Protein AF-A0A0X3PU66-F1 (afdb_monomer_lite)

Radius of gyration: 45.27 Å; chains: 1; bounding box: 78×121×113 Å

pLDDT: mean 70.49, std 25.74, range [31.2, 98.75]

Sequence (220 aa):
MANRMLESEITTLRRRANELSADLEMMRKKSLEQQSNMQPYNE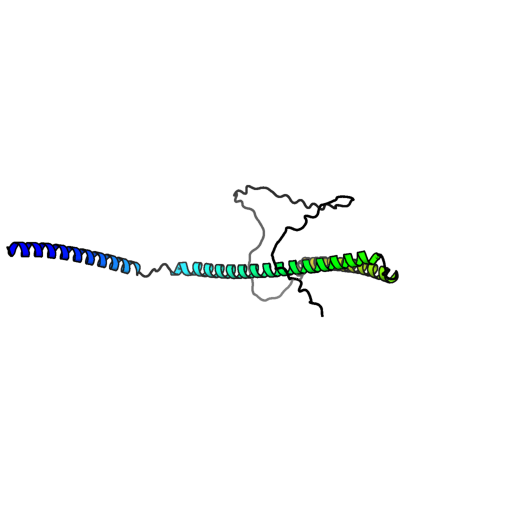LSVRSDGQHERELLISQLEEALLECSRMRKDLQLCQDEKADILCELQSYKDLLCSNKGEHNISPPEILKLIRDNESMALKISHLESENARLSELLTTNGVLGDSVNPSQENSSMHPPRSNGHSECADSNFDTDSTVAASTTSDVFHTCEEDGVLDCPTHRNSRETSPLRVPSSSPKK

Secondary structure (DSSP, 8-state):
-HHHHHHHHHHHHHHHHHHHHHHHHHHHHHHHHHHHTTS--TTGGGTHHHHHHHHHHHHHHHHHHHHHHHHHHHHHHHHHHHHHHHHHHHHHHHHHHHGGGSS----HHHHHHHHHHHHHHHHHHHHHHHHHHHHHHHHHHHTTTS---------------------------------------------------------------PPPPP-PPPP-

InterPro domains:
  IPR019179 Coiled-coil domain-containing protein 149 [PF09789] (2-94)

Organism: Schistocephalus solidus (NCBI:txid70667)

Foldseek 3Di:
DVVVVVVVVVVVVVVVVVVVVVVVVVVVVVVVVVVVVPDPPPPVVVVVPVVVVVVVVVVVVVVVVVVVVVVVVVVVVVVVVVVVVVVVVVVVVVVVVVCPPDDDPDPPVVVVVVVVVVVVVVVVVVVVVVVVVVVVVCVVCVVVVPDDDDDDDDDDDDDDDDDDDDDDDDDDDDDPDDDDDDDPDPDDDDDDDDDDDDDPDDDDDDDDDDDDDDDDDDDD

Structure (mmCIF, N/CA/C/O backbone):
data_AF-A0A0X3PU66-F1
#
_entry.id   AF-A0A0X3PU66-F1
#
loop_
_atom_site.group_PDB
_atom_site.id
_atom_site.type_symbol
_atom_site.label_atom_id
_atom_site.label_alt_id
_atom_site.label_comp_id
_atom_site.label_asym_id
_atom_site.label_entity_id
_atom_site.label_seq_id
_atom_site.pdbx_PDB_ins_code
_atom_site.Cartn_x
_atom_site.Cartn_y
_atom_site.Cartn_z
_atom_site.occupancy
_atom_site.B_iso_or_equiv
_atom_site.auth_seq_id
_atom_site.auth_comp_id
_atom_site.auth_asym_id
_atom_site.auth_atom_id
_atom_site.pdbx_PDB_model_num
ATOM 1 N N . MET A 1 1 ? -52.406 37.040 78.255 1.00 60.59 1 MET A N 1
ATOM 2 C CA . MET A 1 1 ? -51.624 37.083 76.996 1.00 60.59 1 MET A CA 1
ATOM 3 C C . MET A 1 1 ? -50.602 35.949 76.933 1.00 60.59 1 MET A C 1
ATOM 5 O O . MET A 1 1 ? -50.685 35.171 75.995 1.00 60.59 1 MET A O 1
ATOM 9 N N . ALA A 1 2 ? -49.738 35.788 77.949 1.00 72.44 2 ALA A N 1
ATOM 10 C CA . ALA A 1 2 ? -48.702 34.743 78.022 1.00 72.44 2 ALA A CA 1
ATOM 11 C C . ALA A 1 2 ? -49.146 33.322 77.605 1.00 72.44 2 ALA A C 1
ATOM 13 O O . ALA A 1 2 ? -48.508 32.744 76.733 1.00 72.44 2 ALA A O 1
ATOM 14 N N . ASN A 1 3 ? -50.266 32.794 78.123 1.00 78.06 3 ASN A N 1
ATOM 15 C CA . ASN A 1 3 ? -50.724 31.436 77.772 1.00 78.06 3 ASN A CA 1
ATOM 16 C C . ASN A 1 3 ? -50.924 31.218 76.262 1.00 78.06 3 ASN A C 1
ATOM 18 O O . ASN A 1 3 ? -50.509 30.185 75.754 1.00 78.06 3 ASN A O 1
ATOM 22 N N . ARG A 1 4 ? -51.455 32.204 75.519 1.00 85.88 4 ARG A N 1
ATOM 23 C CA . ARG A 1 4 ? -51.606 32.083 74.054 1.00 85.88 4 ARG A CA 1
ATOM 24 C C . ARG A 1 4 ? -50.259 32.042 73.327 1.00 85.88 4 ARG A C 1
ATOM 26 O O . ARG A 1 4 ? -50.149 31.396 72.291 1.00 85.88 4 ARG A O 1
ATOM 33 N N . MET A 1 5 ? -49.236 32.716 73.863 1.00 89.12 5 MET A N 1
ATOM 34 C CA . MET A 1 5 ? -47.879 32.649 73.307 1.00 89.12 5 MET A CA 1
ATOM 35 C C . MET A 1 5 ? -47.274 31.262 73.553 1.00 89.12 5 MET A C 1
ATOM 37 O O . MET A 1 5 ? -46.809 30.637 72.606 1.00 89.12 5 MET A O 1
ATOM 41 N N . LEU A 1 6 ? -47.397 30.732 74.775 1.00 93.62 6 LEU A N 1
ATOM 42 C CA . LEU A 1 6 ? -46.948 29.377 75.120 1.00 93.62 6 LEU A CA 1
ATOM 43 C C . LEU A 1 6 ? -47.670 28.295 74.294 1.00 93.62 6 LEU A C 1
ATOM 45 O O . LEU A 1 6 ? -47.032 27.378 73.791 1.00 93.62 6 LEU A O 1
ATOM 49 N N . GLU A 1 7 ? -48.980 28.418 74.072 1.00 93.31 7 GLU A N 1
ATOM 50 C CA . GLU A 1 7 ? -49.740 27.527 73.179 1.00 93.31 7 GLU A CA 1
ATOM 51 C C . GLU A 1 7 ? -49.216 27.581 71.728 1.00 93.31 7 GLU A C 1
ATOM 53 O O . GLU A 1 7 ? -49.039 26.542 71.082 1.00 93.31 7 GLU A O 1
ATOM 58 N N . SER A 1 8 ? -48.897 28.777 71.214 1.00 93.44 8 SER A N 1
ATOM 59 C CA . SER A 1 8 ? -48.305 28.938 69.876 1.00 93.44 8 SER A CA 1
ATOM 60 C C . SER A 1 8 ? -46.883 28.360 69.773 1.00 93.44 8 SER A C 1
ATOM 62 O O . SER A 1 8 ? -46.514 27.771 68.754 1.00 93.44 8 SER A O 1
ATOM 64 N N . GLU A 1 9 ? -46.103 28.434 70.851 1.00 94.81 9 GLU A N 1
ATOM 65 C CA . GLU A 1 9 ? -44.766 27.849 70.932 1.00 94.81 9 GLU A CA 1
ATOM 66 C C . GLU A 1 9 ? -44.835 26.315 70.984 1.00 94.81 9 GLU A C 1
ATOM 68 O O . GLU A 1 9 ? -44.173 25.644 70.195 1.00 94.81 9 GLU A O 1
ATOM 73 N N . ILE A 1 10 ? -45.728 25.745 71.803 1.00 96.25 10 ILE A N 1
ATOM 74 C CA . ILE A 1 10 ? -45.983 24.295 71.870 1.00 96.25 10 ILE A CA 1
ATOM 75 C C . ILE A 1 10 ? -46.414 23.748 70.500 1.00 96.25 10 ILE A C 1
ATOM 77 O O . ILE A 1 10 ? -45.908 22.708 70.073 1.00 96.25 10 ILE A O 1
ATOM 81 N N . THR A 1 11 ? -47.317 24.421 69.777 1.00 95.69 11 THR A N 1
ATOM 82 C CA . THR A 1 11 ? -47.715 23.964 68.428 1.00 95.69 11 THR A CA 1
ATOM 83 C C . THR A 1 11 ? -46.561 24.029 67.424 1.00 95.69 11 THR A C 1
ATOM 85 O O . THR A 1 11 ? -46.414 23.119 66.607 1.00 95.69 11 THR A O 1
ATOM 88 N N . THR A 1 12 ? -45.697 25.042 67.523 1.00 96.12 12 THR A N 1
ATOM 89 C CA . THR A 1 12 ? -44.507 25.189 66.670 1.00 96.12 12 THR A CA 1
ATOM 90 C C . THR A 1 12 ? -43.455 24.117 66.971 1.00 96.12 12 THR A C 1
ATOM 92 O O . THR A 1 12 ? -42.956 23.472 66.049 1.00 96.12 12 THR A O 1
ATOM 95 N N . LEU A 1 13 ? -43.174 23.851 68.251 1.00 97.12 13 LEU A N 1
ATOM 96 C CA . LEU A 1 13 ? -42.256 22.796 68.689 1.00 97.12 13 LEU A CA 1
ATOM 97 C C . LEU A 1 13 ? -42.745 21.401 68.278 1.00 97.12 13 LEU A C 1
ATOM 99 O O . LEU A 1 13 ? -41.951 20.601 67.788 1.00 97.12 13 LEU A O 1
ATOM 103 N N . ARG A 1 14 ? -44.050 21.118 68.403 1.00 97.12 14 ARG A N 1
ATOM 104 C CA . ARG A 1 14 ? -44.648 19.852 67.936 1.00 97.12 14 ARG A CA 1
ATOM 105 C C . ARG A 1 14 ? -44.511 19.666 66.426 1.00 97.12 14 ARG A C 1
ATOM 107 O O . ARG A 1 14 ? -44.175 18.571 65.990 1.00 97.12 14 ARG A O 1
ATOM 114 N N . ARG A 1 15 ? -44.725 20.723 65.630 1.00 96.62 15 ARG A N 1
ATOM 115 C CA . ARG A 1 15 ? -44.532 20.666 64.171 1.00 96.62 15 ARG A CA 1
ATOM 116 C C . ARG A 1 15 ? -43.081 20.313 63.826 1.00 96.62 15 ARG A C 1
ATOM 118 O O . ARG A 1 15 ? -42.847 19.334 63.124 1.00 96.62 15 ARG A O 1
ATOM 125 N N . ARG A 1 16 ? -42.122 21.027 64.425 1.00 96.56 16 ARG A N 1
ATOM 126 C CA . ARG A 1 16 ? -40.682 20.804 64.224 1.00 96.56 16 ARG A CA 1
ATOM 127 C C . ARG A 1 16 ? -40.216 19.413 64.671 1.00 96.56 16 ARG A C 1
ATOM 129 O O . ARG A 1 16 ? -39.356 18.818 64.032 1.00 96.56 16 ARG A O 1
ATOM 136 N N . ALA A 1 17 ? -40.782 18.875 65.753 1.00 96.50 17 ALA A N 1
ATOM 137 C CA . ALA A 1 17 ? -40.486 17.517 66.211 1.00 96.50 17 ALA A CA 1
ATOM 138 C C . ALA A 1 17 ? -40.952 16.446 65.205 1.00 96.50 17 ALA A C 1
ATOM 140 O O . ALA A 1 17 ? -40.246 15.460 64.990 1.00 96.50 17 ALA A O 1
ATOM 141 N N . ASN A 1 18 ? -42.102 16.656 64.553 1.00 96.62 18 ASN A N 1
ATOM 142 C CA . ASN A 1 18 ? -42.603 15.757 63.511 1.00 96.62 18 ASN A CA 1
ATOM 143 C C . ASN A 1 18 ? -41.748 15.832 62.234 1.00 96.62 18 ASN A C 1
ATOM 145 O O . ASN A 1 18 ? -41.407 14.791 61.680 1.00 96.62 18 ASN A O 1
ATOM 149 N N . GLU A 1 19 ? -41.355 17.038 61.808 1.00 96.12 19 GLU A N 1
ATOM 150 C CA . GLU A 1 19 ? -40.445 17.263 60.669 1.00 96.12 19 GLU A CA 1
ATOM 151 C C . GLU A 1 19 ? -39.111 16.518 60.871 1.00 96.12 19 GLU A C 1
ATOM 153 O O . GLU A 1 19 ? -38.743 15.666 60.064 1.00 96.12 19 GLU A O 1
ATOM 158 N N . LEU A 1 20 ? -38.451 16.726 62.018 1.00 96.44 20 LEU A N 1
ATOM 159 C CA . LEU A 1 20 ? -37.198 16.038 62.366 1.00 96.44 20 LEU A CA 1
ATOM 160 C C . LEU A 1 20 ? -37.352 14.510 62.471 1.00 96.44 20 LEU A C 1
ATOM 162 O O . LEU A 1 20 ? -36.408 13.770 62.190 1.00 96.44 20 LEU A O 1
ATOM 166 N N . SER A 1 21 ? -38.529 14.020 62.870 1.00 96.06 21 SER A N 1
ATOM 167 C CA . SER A 1 21 ? -38.807 12.579 62.927 1.00 96.06 21 SER A CA 1
ATOM 168 C C . SER A 1 21 ? -38.915 11.963 61.528 1.00 96.06 21 SER A C 1
ATOM 170 O O . SER A 1 21 ? -38.396 10.868 61.309 1.00 96.06 21 SER A O 1
ATOM 172 N N . ALA A 1 22 ? -39.524 12.675 60.574 1.00 95.75 22 ALA A N 1
ATOM 173 C CA . ALA A 1 22 ? -39.605 12.248 59.179 1.00 95.75 22 ALA A CA 1
ATOM 174 C C . ALA A 1 22 ? -38.221 12.237 58.501 1.00 95.75 22 ALA A C 1
ATOM 176 O O . ALA A 1 22 ? -37.880 11.268 57.819 1.00 95.75 22 ALA A O 1
ATOM 177 N N . ASP A 1 23 ? -37.387 13.251 58.753 1.00 95.88 23 ASP A N 1
ATOM 178 C CA . ASP A 1 23 ? -36.007 13.303 58.247 1.00 95.88 23 ASP A CA 1
ATOM 179 C C . ASP A 1 23 ? -35.157 12.129 58.769 1.00 95.88 23 ASP A C 1
ATOM 181 O O . ASP A 1 23 ? -34.431 11.485 58.005 1.00 95.88 23 ASP A O 1
ATOM 185 N N . LEU A 1 24 ? -35.283 11.792 60.059 1.00 94.50 24 LEU A N 1
ATOM 186 C CA . LEU A 1 24 ? -34.622 10.623 60.652 1.00 94.50 24 LEU A CA 1
ATOM 187 C C . LEU A 1 24 ? -35.089 9.301 60.023 1.00 94.50 24 LEU A C 1
ATOM 189 O O . LEU A 1 24 ? -34.273 8.399 59.825 1.00 94.50 24 LEU A O 1
ATOM 193 N N . GLU A 1 25 ? -36.375 9.166 59.690 1.00 95.12 25 GLU A N 1
ATOM 194 C CA . GLU A 1 25 ? -36.894 7.979 59.001 1.00 95.12 25 GLU A CA 1
ATOM 195 C C . GLU A 1 25 ? -36.353 7.874 57.565 1.00 95.12 25 GLU A C 1
ATOM 197 O O . GLU A 1 25 ? -35.905 6.802 57.149 1.00 95.12 25 GLU A O 1
ATOM 202 N N . MET A 1 26 ? -36.304 8.989 56.831 1.00 94.31 26 MET A N 1
ATOM 203 C CA . MET A 1 26 ? -35.728 9.053 55.483 1.00 94.31 26 MET A CA 1
ATOM 204 C C . MET A 1 26 ? -34.233 8.710 55.469 1.00 94.31 26 MET A C 1
ATOM 206 O O . MET A 1 26 ? -33.783 7.966 54.596 1.00 94.31 26 MET A O 1
ATOM 210 N N . MET A 1 27 ? -33.457 9.191 56.446 1.00 91.88 27 MET A N 1
ATOM 211 C CA . MET A 1 27 ? -32.041 8.822 56.577 1.00 91.88 27 MET A CA 1
ATOM 212 C C . MET A 1 27 ? -31.852 7.338 56.919 1.00 91.88 27 MET A C 1
ATOM 214 O O . MET A 1 27 ? -30.951 6.699 56.375 1.00 91.88 27 MET A O 1
ATOM 218 N N . ARG A 1 28 ? -32.719 6.754 57.760 1.00 92.06 28 ARG A N 1
ATOM 219 C CA . ARG A 1 28 ? -32.694 5.309 58.052 1.00 92.06 28 ARG A CA 1
ATOM 220 C C . ARG A 1 28 ? -32.995 4.460 56.817 1.00 92.06 28 ARG A C 1
ATOM 222 O O . ARG A 1 28 ? -32.281 3.488 56.596 1.00 92.06 28 ARG A O 1
ATOM 229 N N . LYS A 1 29 ? -33.991 4.834 56.003 1.00 90.38 29 LYS A N 1
ATOM 230 C CA . LYS A 1 29 ? -34.321 4.125 54.751 1.00 90.38 29 LYS A CA 1
ATOM 231 C C . LYS A 1 29 ? -33.144 4.131 53.776 1.00 90.38 29 LYS A C 1
ATOM 233 O O . LYS A 1 29 ? -32.698 3.061 53.382 1.00 90.38 29 LYS A O 1
ATOM 238 N N . LYS A 1 30 ? -32.550 5.303 53.517 1.00 87.50 30 LYS A N 1
ATOM 239 C CA . LYS A 1 30 ? -31.349 5.429 52.668 1.00 87.50 30 LYS A CA 1
ATOM 240 C C . LYS A 1 30 ? -30.163 4.603 53.178 1.00 87.50 30 LYS A C 1
ATOM 242 O O . LYS A 1 30 ? -29.475 3.969 52.387 1.00 87.50 30 LYS A O 1
ATOM 247 N N . SER A 1 31 ? -29.935 4.579 54.494 1.00 84.94 31 SER A N 1
ATOM 248 C CA . SER A 1 31 ? -28.877 3.758 55.103 1.00 84.94 31 SER A CA 1
ATOM 249 C C . SER A 1 31 ? -29.129 2.254 54.921 1.00 84.94 31 SER A C 1
ATOM 251 O O . SER A 1 31 ? -28.207 1.506 54.602 1.00 84.94 31 SER A O 1
ATOM 253 N N . LEU A 1 32 ? -30.383 1.808 55.054 1.00 81.56 32 LEU A N 1
ATOM 254 C CA . LEU A 1 32 ? -30.765 0.407 54.859 1.00 81.56 32 LEU A CA 1
ATOM 255 C C . LEU A 1 32 ? -30.663 -0.019 53.385 1.00 81.56 32 LEU A C 1
ATOM 257 O O . LEU A 1 32 ? -30.143 -1.094 53.096 1.00 81.56 32 LEU A O 1
ATOM 261 N N . GLU A 1 33 ? -31.084 0.840 52.454 1.00 78.75 33 GLU A N 1
ATOM 262 C CA . GLU A 1 33 ? -30.889 0.655 51.009 1.00 78.75 33 GLU A CA 1
ATOM 263 C C . GLU A 1 33 ? -29.393 0.523 50.678 1.00 78.75 33 GLU A C 1
ATOM 265 O O . GLU A 1 33 ? -28.979 -0.438 50.025 1.00 78.75 33 GLU A O 1
ATOM 270 N N . GLN A 1 34 ? -28.556 1.416 51.216 1.00 75.44 34 GLN A N 1
ATOM 271 C CA . GLN A 1 34 ? -27.106 1.393 51.019 1.00 75.44 34 GLN A CA 1
ATOM 272 C C . GLN A 1 34 ? -26.432 0.141 51.614 1.00 75.44 34 GLN A C 1
ATOM 274 O O . GLN A 1 34 ? -25.470 -0.359 51.034 1.00 75.44 34 GLN A O 1
ATOM 279 N N . GLN A 1 35 ? -26.948 -0.405 52.722 1.00 68.75 35 GLN A N 1
ATOM 280 C CA . GLN A 1 35 ? -26.498 -1.688 53.279 1.00 68.75 35 GLN A CA 1
ATOM 281 C C . GLN A 1 35 ? -26.986 -2.893 52.461 1.00 68.75 35 GLN A C 1
ATOM 283 O O . GLN A 1 35 ? -26.236 -3.852 52.291 1.00 68.75 35 GLN A O 1
ATOM 288 N N . SER A 1 36 ? -28.203 -2.849 51.908 1.00 62.41 36 SER A N 1
ATOM 289 C CA . SER A 1 36 ? -28.723 -3.926 51.050 1.00 62.41 36 SER A CA 1
ATOM 290 C C . SER A 1 36 ? -27.912 -4.087 49.757 1.00 62.41 36 SER A C 1
ATOM 292 O O . SER A 1 36 ? -27.685 -5.206 49.305 1.00 62.41 36 SER A O 1
ATOM 294 N N . ASN A 1 37 ? -27.372 -2.981 49.234 1.00 57.78 37 ASN A N 1
ATOM 295 C CA . ASN A 1 37 ? -26.512 -2.951 48.049 1.00 57.78 37 ASN A CA 1
ATOM 296 C C . ASN A 1 37 ? -25.054 -3.402 48.322 1.00 57.78 37 ASN A C 1
ATOM 298 O O . ASN A 1 37 ? -24.217 -3.354 47.426 1.00 57.78 37 ASN A O 1
ATOM 302 N N . MET A 1 38 ? -24.745 -3.816 49.560 1.00 53.22 38 MET A N 1
ATOM 303 C CA . MET A 1 38 ? -23.435 -4.313 50.015 1.00 53.22 38 MET A CA 1
ATOM 304 C C . MET A 1 38 ? -23.471 -5.801 50.429 1.00 53.22 38 MET A C 1
ATOM 306 O O . MET A 1 38 ? -22.579 -6.280 51.130 1.00 53.22 38 MET A O 1
ATOM 310 N N . GLN A 1 39 ? -24.486 -6.561 50.000 1.00 49.12 39 GLN A N 1
ATOM 311 C CA . GLN A 1 39 ? -24.420 -8.028 50.012 1.00 49.12 39 GLN A CA 1
ATOM 312 C C . GLN A 1 39 ? -23.324 -8.511 49.035 1.00 49.12 39 GLN A C 1
ATOM 314 O O . GLN A 1 39 ? -23.262 -8.010 47.910 1.00 49.12 39 GLN A O 1
ATOM 319 N N . PRO A 1 40 ? -22.462 -9.475 49.416 1.00 51.16 40 PRO A N 1
ATOM 320 C CA . PRO A 1 40 ? -21.403 -9.963 48.537 1.00 51.16 40 PRO A CA 1
ATOM 321 C C . PRO A 1 40 ? -21.997 -10.725 47.345 1.00 51.16 40 PRO A C 1
ATOM 323 O O . PRO A 1 40 ? -22.592 -11.793 47.491 1.00 51.16 40 PRO A O 1
ATOM 326 N N . TYR A 1 41 ? -21.818 -10.156 46.154 1.00 46.25 41 TYR A N 1
ATOM 327 C CA . TYR A 1 41 ? -22.346 -10.660 44.888 1.00 46.25 41 TYR A CA 1
ATOM 328 C C . TYR A 1 41 ? -21.589 -11.929 44.449 1.00 46.25 41 TYR A C 1
ATOM 330 O O . TYR A 1 41 ? -20.615 -11.872 43.698 1.00 46.25 41 TYR A O 1
ATOM 338 N N . ASN A 1 42 ? -22.039 -13.096 44.917 1.00 48.59 42 ASN A N 1
ATO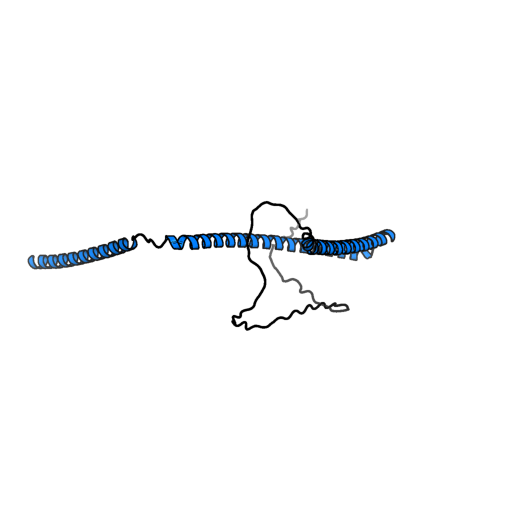M 339 C CA . ASN A 1 42 ? -21.402 -14.395 44.645 1.00 48.59 42 ASN A CA 1
ATOM 340 C C . ASN A 1 42 ? -21.528 -14.879 43.177 1.00 48.59 42 ASN A C 1
ATOM 342 O O . ASN A 1 42 ? -21.076 -15.970 42.846 1.00 48.59 42 ASN A O 1
ATOM 346 N N . GLU A 1 43 ? -22.115 -14.074 42.285 1.00 49.50 43 GLU A N 1
ATOM 347 C CA . GLU A 1 43 ? -22.280 -14.374 40.851 1.00 49.50 43 GLU A CA 1
ATOM 348 C C . GLU A 1 43 ? -21.136 -13.837 39.965 1.00 49.50 43 GLU A C 1
ATOM 350 O O . GLU A 1 43 ? -21.095 -14.105 38.763 1.00 49.50 43 GLU A O 1
ATOM 355 N N . LEU A 1 44 ? -20.180 -13.084 40.524 1.00 52.75 44 LEU A N 1
ATOM 356 C CA . LEU A 1 44 ? -19.111 -12.450 39.736 1.00 52.75 44 LEU A CA 1
ATOM 357 C C . LEU A 1 44 ? -18.073 -13.442 39.174 1.00 52.75 44 LEU A C 1
ATOM 359 O O . LEU A 1 44 ? -17.429 -13.134 38.175 1.00 52.75 44 LEU A O 1
ATOM 363 N N . SER A 1 45 ? -17.948 -14.643 39.752 1.00 50.56 45 SER A N 1
ATOM 364 C CA . SER A 1 45 ? -16.913 -15.626 39.380 1.00 50.56 45 SER A CA 1
ATOM 365 C C . SER A 1 45 ? -17.145 -16.356 38.050 1.00 50.56 45 SER A C 1
ATOM 367 O O . SER A 1 45 ? -16.235 -17.029 37.585 1.00 50.56 45 SER A O 1
ATOM 369 N N . VAL A 1 46 ? -18.339 -16.270 37.451 1.00 51.69 46 VAL A N 1
ATOM 370 C CA . VAL A 1 46 ? -18.634 -16.873 36.128 1.00 51.69 46 VAL A CA 1
ATOM 371 C C . VAL A 1 46 ? -18.597 -15.814 35.016 1.00 51.69 46 VAL A C 1
ATOM 373 O O . VAL A 1 46 ? -18.525 -16.139 33.836 1.00 51.69 46 VAL A O 1
ATOM 376 N N . ARG A 1 47 ? -18.611 -14.520 35.374 1.00 55.47 47 ARG A N 1
ATOM 377 C CA . ARG A 1 47 ? -18.520 -13.408 34.411 1.00 55.47 47 ARG A CA 1
ATOM 378 C C . ARG A 1 47 ? -17.080 -12.954 34.142 1.00 55.47 47 ARG A C 1
ATOM 380 O O . ARG A 1 47 ? -16.883 -12.188 33.205 1.00 55.47 47 ARG A O 1
ATOM 387 N N . SER A 1 48 ? -16.100 -13.401 34.931 1.00 61.44 48 SER A N 1
ATOM 388 C CA . SER A 1 48 ? -14.685 -13.032 34.777 1.00 61.44 48 SER A CA 1
ATOM 389 C C . SER A 1 48 ? -14.067 -13.559 33.485 1.00 61.44 48 SER A C 1
ATOM 391 O O . SER A 1 48 ? -13.404 -12.802 32.782 1.00 61.44 48 SER A O 1
ATOM 393 N N . ASP A 1 49 ? -14.313 -14.824 33.148 1.00 64.12 49 ASP A N 1
ATOM 394 C CA . ASP A 1 49 ? -13.574 -15.506 32.078 1.00 64.12 49 ASP A CA 1
ATOM 395 C C . ASP A 1 49 ? -13.946 -14.930 30.705 1.00 64.12 49 ASP A C 1
ATOM 397 O O . ASP A 1 49 ? -13.081 -14.463 29.967 1.00 64.12 49 ASP A O 1
ATOM 401 N N . GLY A 1 50 ? -15.248 -14.804 30.422 1.00 80.88 50 GLY A N 1
ATOM 402 C CA . GLY A 1 50 ? -15.733 -14.156 29.197 1.00 80.88 50 GLY A CA 1
ATOM 403 C C . GLY A 1 50 ? -15.446 -12.648 29.121 1.00 80.88 50 GLY A C 1
ATOM 404 O O . GLY A 1 50 ? -15.436 -12.082 28.029 1.00 80.88 50 GLY A O 1
ATOM 405 N N . GLN A 1 51 ? -15.191 -11.976 30.252 1.00 87.44 51 GLN A N 1
ATOM 406 C CA . GLN A 1 51 ? -14.722 -10.585 30.253 1.00 87.44 51 GLN A CA 1
ATOM 407 C C . GLN A 1 51 ? -13.231 -10.510 29.889 1.00 87.44 51 GLN A C 1
ATOM 409 O O . GLN A 1 51 ? -12.853 -9.651 29.095 1.00 87.44 51 GLN A O 1
ATOM 414 N N . HIS A 1 52 ? -12.403 -11.430 30.393 1.00 91.06 52 HIS A N 1
ATOM 415 C CA . HIS A 1 52 ? -10.980 -11.490 30.064 1.00 91.06 52 HIS A CA 1
ATOM 416 C C . HIS A 1 52 ? -10.735 -11.866 28.593 1.00 91.06 52 HIS A C 1
ATOM 418 O O . HIS A 1 52 ? -9.949 -11.204 27.918 1.00 91.06 52 HIS A O 1
ATOM 424 N N . GLU A 1 53 ? -11.457 -12.857 28.056 1.00 93.00 53 GLU A N 1
ATOM 425 C CA . GLU A 1 53 ? -11.407 -13.200 26.624 1.00 93.00 53 GLU A CA 1
ATOM 426 C C . GLU A 1 53 ? -11.811 -12.015 25.735 1.00 93.00 53 GLU A C 1
ATOM 428 O O . GLU A 1 53 ? -11.196 -11.758 24.698 1.00 93.00 53 GLU A O 1
ATOM 433 N N . ARG A 1 54 ? -12.820 -11.245 26.161 1.00 94.25 54 ARG A N 1
ATOM 434 C CA . ARG A 1 54 ? -13.265 -10.040 25.457 1.00 94.25 54 ARG A CA 1
ATOM 435 C C . ARG A 1 54 ? -12.213 -8.933 25.483 1.00 94.25 54 ARG A C 1
ATOM 437 O O . ARG A 1 54 ? -12.015 -8.280 24.463 1.00 94.25 54 ARG A O 1
ATOM 444 N N . GLU A 1 55 ? -11.553 -8.713 26.616 1.00 95.06 55 GLU A N 1
ATOM 445 C CA . GLU A 1 55 ? -10.457 -7.744 26.742 1.00 95.06 55 GLU A CA 1
ATOM 446 C C . GLU A 1 55 ? -9.251 -8.148 25.881 1.00 95.06 55 GLU A C 1
ATOM 448 O O . GLU A 1 55 ? -8.730 -7.312 25.145 1.00 95.06 55 GLU A O 1
ATOM 453 N N . LEU A 1 56 ? -8.886 -9.436 25.869 1.00 96.00 56 LEU A N 1
ATOM 454 C CA . LEU A 1 56 ? -7.844 -9.981 24.993 1.00 96.00 56 LEU A CA 1
ATOM 455 C C . LEU A 1 56 ? -8.168 -9.742 23.507 1.00 96.00 56 LEU A C 1
ATOM 457 O O . LEU A 1 56 ? -7.313 -9.275 22.755 1.00 96.00 56 LEU A O 1
ATOM 461 N N . LEU A 1 57 ? -9.407 -10.025 23.089 1.00 97.25 57 LEU A N 1
ATOM 462 C CA . LEU A 1 57 ? -9.863 -9.797 21.716 1.00 97.25 57 LEU A CA 1
ATOM 463 C C . LEU A 1 57 ? -9.857 -8.306 21.347 1.00 97.25 57 LEU A C 1
ATOM 465 O O . LEU A 1 57 ? -9.494 -7.960 20.226 1.00 97.25 57 LEU A O 1
ATOM 469 N N . ILE A 1 58 ? -10.225 -7.416 22.276 1.00 97.19 58 ILE A N 1
ATOM 470 C CA . ILE A 1 58 ? -10.134 -5.964 22.070 1.00 97.19 58 ILE A CA 1
ATOM 471 C C . ILE A 1 58 ? -8.675 -5.557 21.836 1.00 97.19 58 ILE A C 1
ATOM 473 O O . ILE A 1 58 ? -8.404 -4.908 20.830 1.00 97.19 58 ILE A O 1
ATOM 477 N N . SER A 1 59 ? -7.731 -6.001 22.672 1.00 97.75 59 SER A N 1
ATOM 478 C CA . SER A 1 59 ? -6.307 -5.686 22.483 1.00 97.75 59 SER A CA 1
ATOM 479 C C . SER A 1 59 ? -5.747 -6.216 21.157 1.00 97.75 59 SER A C 1
ATOM 481 O O . SER A 1 59 ? -5.020 -5.495 20.478 1.00 97.75 59 SER A O 1
ATOM 483 N N . GLN A 1 60 ? -6.129 -7.428 20.735 1.00 98.38 60 GLN A N 1
ATOM 484 C CA . GLN A 1 60 ? -5.740 -7.975 19.425 1.00 98.38 60 GLN A CA 1
ATOM 485 C C . GLN A 1 60 ? -6.310 -7.156 18.256 1.00 98.38 60 GLN A C 1
ATOM 487 O O . GLN A 1 60 ? -5.622 -6.932 17.261 1.00 98.38 60 GLN A O 1
ATOM 492 N N . LEU A 1 61 ? -7.556 -6.682 18.364 1.00 98.44 61 LEU A N 1
ATOM 493 C CA . LEU A 1 61 ? -8.173 -5.821 17.351 1.00 98.44 61 LEU A CA 1
ATOM 494 C C . LEU A 1 61 ? -7.529 -4.428 17.312 1.00 98.44 61 LEU A C 1
ATOM 496 O O . LEU A 1 61 ? -7.335 -3.882 16.228 1.00 98.44 61 LEU A O 1
ATOM 500 N N . GLU A 1 62 ? -7.169 -3.857 18.462 1.00 98.44 62 GLU A N 1
ATOM 501 C CA . GLU A 1 62 ? -6.444 -2.585 18.551 1.00 98.44 62 GLU A CA 1
ATOM 502 C C . GLU A 1 62 ? -5.045 -2.691 17.923 1.00 98.44 62 GLU A C 1
ATOM 504 O O . GLU A 1 62 ? -4.675 -1.841 17.109 1.00 98.44 62 GLU A O 1
ATOM 509 N N . GLU A 1 63 ? -4.304 -3.764 18.212 1.00 98.44 63 GLU A N 1
ATOM 510 C CA . GLU A 1 63 ? -3.010 -4.061 17.587 1.00 98.44 63 GLU A CA 1
ATOM 511 C C . GLU A 1 63 ? -3.144 -4.241 16.065 1.00 98.44 63 GLU A C 1
ATOM 513 O O . GLU A 1 63 ? -2.443 -3.578 15.298 1.00 98.44 63 GLU A O 1
ATOM 518 N N . ALA A 1 64 ? -4.111 -5.042 15.603 1.00 98.38 64 ALA A N 1
ATOM 519 C CA . ALA A 1 64 ? -4.371 -5.249 14.178 1.00 98.38 64 ALA A CA 1
ATOM 520 C C . ALA A 1 64 ? -4.786 -3.957 13.444 1.00 98.38 64 ALA A C 1
ATOM 522 O O . ALA A 1 64 ? -4.409 -3.747 12.287 1.00 98.38 64 ALA A O 1
ATOM 523 N N . LEU A 1 65 ? -5.528 -3.057 14.100 1.00 98.62 65 LEU A N 1
ATOM 524 C CA . LEU A 1 65 ? -5.886 -1.746 13.548 1.00 98.62 65 LEU A CA 1
ATOM 525 C C . LEU A 1 65 ? -4.672 -0.813 13.436 1.00 98.62 65 LEU A C 1
ATOM 527 O O . LEU A 1 65 ? -4.557 -0.086 12.443 1.00 98.62 65 LEU A O 1
ATOM 531 N N . LEU A 1 66 ? -3.757 -0.839 14.410 1.00 98.56 66 LEU A N 1
ATOM 532 C CA . LEU A 1 66 ? -2.491 -0.103 14.353 1.00 98.56 66 LEU A CA 1
ATOM 533 C C . LEU A 1 66 ? -1.580 -0.642 13.239 1.00 98.56 66 LEU A C 1
ATOM 535 O O . LEU A 1 66 ? -1.050 0.150 12.456 1.00 98.56 66 LEU A O 1
ATOM 539 N N . GLU A 1 67 ? -1.474 -1.965 13.111 1.00 98.56 67 GLU A N 1
ATOM 540 C CA . GLU A 1 67 ? -0.745 -2.661 12.045 1.00 98.56 67 GLU A CA 1
ATOM 541 C C . GLU A 1 67 ? -1.281 -2.264 10.659 1.00 98.56 67 GLU A C 1
ATOM 543 O O . GLU A 1 67 ? -0.549 -1.720 9.832 1.00 98.56 67 GLU A O 1
ATOM 548 N N . CYS A 1 68 ? -2.592 -2.403 10.441 1.00 98.56 68 CYS A N 1
ATOM 549 C CA . CYS A 1 68 ? -3.263 -2.003 9.202 1.00 98.56 68 CYS A CA 1
ATOM 550 C C . CYS A 1 68 ? -3.116 -0.501 8.896 1.00 98.56 68 CYS A C 1
ATOM 552 O O . CYS A 1 68 ? -3.050 -0.104 7.731 1.00 98.56 68 CYS A O 1
ATOM 554 N N . SER A 1 69 ? -3.073 0.353 9.923 1.00 98.62 69 SER A N 1
ATOM 555 C CA . SER A 1 69 ? -2.826 1.792 9.776 1.00 98.62 69 SER A CA 1
ATOM 556 C C . SER A 1 69 ? -1.387 2.087 9.339 1.00 98.62 69 SER A C 1
ATOM 558 O O . SER A 1 69 ? -1.180 2.975 8.510 1.00 98.62 69 SER A O 1
ATOM 560 N N . ARG A 1 70 ? -0.398 1.328 9.837 1.00 98.69 70 ARG A N 1
ATOM 561 C CA . ARG A 1 70 ? 1.000 1.429 9.390 1.00 98.69 70 ARG A CA 1
ATOM 562 C C . ARG A 1 70 ? 1.157 0.918 7.960 1.00 98.69 70 ARG A C 1
ATOM 564 O O . ARG A 1 70 ? 1.552 1.700 7.103 1.00 98.69 70 ARG A O 1
ATOM 571 N N . MET A 1 71 ? 0.724 -0.312 7.673 1.00 98.75 71 MET A N 1
ATOM 572 C CA . MET A 1 71 ? 0.807 -0.909 6.332 1.00 98.75 71 MET A CA 1
ATOM 573 C C . MET A 1 71 ? 0.169 -0.029 5.248 1.00 98.75 71 MET A C 1
ATOM 575 O O . MET A 1 71 ? 0.677 0.045 4.134 1.00 98.75 71 MET A O 1
ATOM 579 N N . ARG A 1 72 ? -0.928 0.678 5.559 1.00 98.69 72 ARG A N 1
ATOM 580 C CA . ARG A 1 72 ? -1.564 1.619 4.623 1.00 98.69 72 ARG A CA 1
ATOM 581 C C . ARG A 1 72 ? -0.689 2.837 4.311 1.00 98.69 72 ARG A C 1
ATOM 583 O O . ARG A 1 72 ? -0.722 3.313 3.182 1.00 98.69 72 ARG A O 1
ATOM 590 N N . LYS A 1 73 ? 0.076 3.343 5.284 1.00 98.62 73 LYS A N 1
ATOM 591 C CA . LYS A 1 73 ? 1.046 4.432 5.070 1.00 98.62 73 LYS A CA 1
ATOM 592 C C . LYS A 1 73 ? 2.246 3.938 4.272 1.00 98.62 73 LYS A C 1
ATOM 594 O O . LYS A 1 73 ? 2.632 4.602 3.321 1.00 98.62 73 LYS A O 1
ATOM 599 N N . ASP A 1 74 ? 2.768 2.764 4.617 1.00 98.69 74 ASP A N 1
ATOM 600 C CA . ASP A 1 74 ? 3.898 2.141 3.919 1.00 98.69 74 ASP A CA 1
ATOM 601 C C . ASP A 1 74 ? 3.536 1.874 2.440 1.00 98.69 74 ASP A C 1
ATOM 603 O O . ASP A 1 74 ? 4.307 2.181 1.533 1.00 98.69 74 ASP A O 1
ATOM 607 N N . LEU A 1 75 ? 2.308 1.401 2.179 1.00 98.62 75 LEU A N 1
ATOM 608 C CA . LEU A 1 75 ? 1.765 1.239 0.828 1.00 98.62 75 LEU A CA 1
ATOM 609 C C . LEU A 1 75 ? 1.597 2.576 0.091 1.00 98.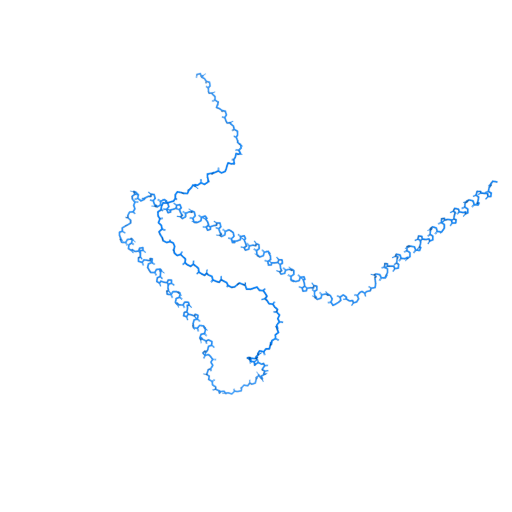62 75 LEU A C 1
ATOM 611 O O . LEU A 1 75 ? 1.892 2.631 -1.099 1.00 98.62 75 LEU A O 1
ATOM 615 N N . GLN A 1 76 ? 1.133 3.637 0.764 1.00 98.69 76 GLN A N 1
ATOM 616 C CA . GLN A 1 76 ? 1.013 4.963 0.148 1.00 98.69 76 GLN A CA 1
ATOM 617 C C . GLN A 1 76 ? 2.387 5.504 -0.263 1.00 98.69 76 GLN A C 1
ATOM 619 O O . GLN A 1 76 ? 2.554 5.886 -1.413 1.00 98.69 76 GLN A O 1
ATOM 624 N N . LEU A 1 77 ? 3.382 5.443 0.629 1.00 98.56 77 LEU A N 1
ATOM 625 C CA . LEU A 1 77 ? 4.756 5.858 0.325 1.00 98.56 77 LEU A CA 1
ATOM 626 C C . LEU A 1 77 ? 5.320 5.090 -0.879 1.00 98.56 77 LEU A C 1
ATOM 628 O O . LEU A 1 77 ? 5.861 5.695 -1.795 1.00 98.56 77 LEU A O 1
ATOM 632 N N . CYS A 1 78 ? 5.108 3.773 -0.936 1.00 98.62 78 CYS A N 1
ATOM 633 C CA . CYS A 1 78 ? 5.539 2.953 -2.068 1.00 98.62 78 CYS A CA 1
ATOM 634 C C . CYS A 1 78 ? 4.795 3.294 -3.382 1.00 98.62 78 CYS A C 1
ATOM 636 O O . CYS A 1 78 ? 5.362 3.181 -4.470 1.00 98.62 78 CYS A O 1
ATOM 638 N N . GLN A 1 79 ? 3.530 3.730 -3.311 1.00 98.62 79 GLN A N 1
ATOM 639 C CA . GLN A 1 79 ? 2.786 4.231 -4.474 1.00 98.62 79 GLN A CA 1
ATOM 640 C C . GLN A 1 79 ? 3.294 5.599 -4.943 1.00 98.62 79 GLN A C 1
ATOM 642 O O . GLN A 1 79 ? 3.396 5.805 -6.153 1.00 98.62 79 GLN A O 1
ATOM 647 N N . ASP A 1 80 ? 3.639 6.486 -4.010 1.00 98.50 80 ASP A N 1
ATOM 648 C CA . ASP A 1 80 ? 4.183 7.817 -4.290 1.00 98.50 80 ASP A CA 1
ATOM 649 C C . ASP A 1 80 ? 5.586 7.698 -4.923 1.00 98.50 80 ASP A C 1
ATOM 651 O O . ASP A 1 80 ? 5.803 8.188 -6.029 1.00 98.50 80 ASP A O 1
ATOM 655 N N . GLU A 1 81 ? 6.495 6.918 -4.321 1.00 98.62 81 GLU A N 1
ATOM 656 C CA . GLU A 1 81 ? 7.829 6.612 -4.873 1.00 98.62 81 GLU A CA 1
ATOM 657 C C . GLU A 1 81 ? 7.748 5.989 -6.277 1.00 98.62 81 GLU A C 1
ATOM 659 O O . GLU A 1 81 ? 8.495 6.356 -7.188 1.00 98.62 81 GLU A O 1
ATOM 664 N N . LYS A 1 82 ? 6.805 5.061 -6.493 1.00 98.38 82 LYS A N 1
ATOM 665 C CA . LYS A 1 82 ? 6.541 4.487 -7.818 1.00 98.38 82 LYS A CA 1
ATOM 666 C C . LYS A 1 82 ? 6.085 5.558 -8.815 1.00 98.38 82 LYS A C 1
ATOM 668 O O . LYS A 1 82 ? 6.477 5.491 -9.981 1.00 98.38 82 LYS A O 1
ATOM 673 N N . ALA A 1 83 ? 5.226 6.491 -8.404 1.00 98.38 83 ALA A N 1
ATOM 674 C CA . ALA A 1 83 ? 4.745 7.559 -9.274 1.00 98.38 83 ALA A CA 1
ATOM 675 C C . ALA A 1 83 ? 5.886 8.507 -9.673 1.00 98.38 83 ALA A C 1
ATOM 677 O O . ALA A 1 83 ? 6.022 8.807 -10.861 1.00 98.38 83 ALA A O 1
ATOM 678 N N . ASP A 1 84 ? 6.743 8.887 -8.723 1.00 98.19 84 ASP A N 1
ATOM 679 C CA . ASP A 1 84 ? 7.929 9.714 -8.965 1.00 98.19 84 ASP A CA 1
ATOM 680 C C . ASP A 1 84 ? 8.900 9.035 -9.946 1.00 98.19 84 ASP A C 1
ATOM 682 O O . ASP A 1 84 ? 9.242 9.617 -10.978 1.00 98.19 84 ASP A O 1
ATOM 686 N N . ILE A 1 85 ? 9.250 7.761 -9.716 1.00 98.31 85 ILE A N 1
ATOM 687 C CA . ILE A 1 85 ? 10.113 6.976 -10.622 1.00 98.31 85 ILE A CA 1
ATOM 688 C C . ILE A 1 85 ? 9.514 6.897 -12.035 1.00 98.31 85 ILE A C 1
ATOM 690 O O . ILE A 1 85 ? 10.234 7.024 -13.027 1.00 98.31 85 ILE A O 1
ATOM 694 N N . LEU A 1 86 ? 8.196 6.708 -12.166 1.00 97.75 86 LEU A N 1
ATOM 695 C CA . LEU A 1 86 ? 7.534 6.687 -13.475 1.00 97.75 86 LEU A CA 1
ATOM 696 C C . LEU A 1 86 ? 7.565 8.059 -14.169 1.00 97.75 86 LEU A C 1
ATOM 698 O O . LEU A 1 86 ? 7.728 8.110 -15.390 1.00 97.75 86 LEU A O 1
ATOM 702 N N . CYS A 1 87 ? 7.462 9.159 -13.418 1.00 97.38 87 CYS A N 1
ATOM 703 C CA . CYS A 1 87 ? 7.586 10.516 -13.953 1.00 97.38 87 CYS A CA 1
ATOM 704 C C . CYS A 1 87 ? 9.019 10.820 -14.415 1.00 97.38 87 CYS A C 1
ATOM 706 O O . CYS A 1 87 ? 9.207 11.388 -15.496 1.00 97.38 87 CYS A O 1
ATOM 708 N N . GLU A 1 88 ? 10.035 10.392 -13.660 1.00 97.19 88 GLU A N 1
ATOM 709 C CA . GLU A 1 88 ? 11.439 10.482 -14.076 1.00 97.19 88 GLU A CA 1
ATOM 710 C C . GLU A 1 88 ? 11.698 9.661 -15.345 1.00 97.19 88 GLU A C 1
ATOM 712 O O . GLU A 1 88 ? 12.222 10.192 -16.325 1.00 97.19 88 GLU A O 1
ATOM 717 N N . LEU A 1 89 ? 11.278 8.391 -15.383 1.00 96.12 89 LEU A N 1
ATOM 718 C CA . LEU A 1 89 ? 11.453 7.518 -16.550 1.00 96.12 89 LEU A CA 1
ATOM 719 C C . LEU A 1 89 ? 10.768 8.070 -17.806 1.00 96.12 89 LEU A C 1
ATOM 721 O O . LEU A 1 89 ? 11.343 8.010 -18.896 1.00 96.12 89 LEU A O 1
ATOM 725 N N . GLN A 1 90 ? 9.567 8.639 -17.672 1.00 94.31 90 GLN A N 1
ATOM 726 C CA . GLN A 1 90 ? 8.879 9.295 -18.783 1.00 94.31 90 GLN A CA 1
ATOM 727 C C . GLN A 1 90 ? 9.636 10.560 -19.233 1.00 94.31 90 GLN A C 1
ATOM 729 O O . GLN A 1 90 ? 9.854 10.735 -20.430 1.00 94.31 90 GLN A O 1
ATOM 734 N N . SER A 1 91 ? 10.160 11.360 -18.299 1.00 94.00 91 SER A N 1
ATOM 735 C CA . SER A 1 91 ? 11.005 12.526 -18.610 1.00 94.00 91 SER A CA 1
ATOM 736 C C . SER A 1 91 ? 12.297 12.136 -19.347 1.00 94.00 91 SER A C 1
ATOM 738 O O . SER A 1 91 ? 12.665 12.765 -20.342 1.00 94.00 91 SER A O 1
ATOM 740 N N . TYR A 1 92 ? 12.967 11.056 -18.926 1.00 91.75 92 TYR A N 1
ATOM 741 C CA . TYR A 1 92 ? 14.133 10.501 -19.623 1.00 91.75 92 TYR A CA 1
ATOM 742 C C . TYR A 1 92 ? 13.782 9.997 -21.028 1.00 91.75 92 TYR A C 1
ATOM 744 O O . TYR A 1 92 ? 14.526 10.246 -21.978 1.00 91.75 92 TYR A O 1
ATOM 752 N N . LYS A 1 93 ? 12.643 9.318 -21.186 1.00 89.56 93 LYS A N 1
ATOM 753 C CA . LYS A 1 93 ? 12.144 8.842 -22.483 1.00 89.56 93 LYS A CA 1
ATOM 754 C C . LYS A 1 93 ? 11.839 9.997 -23.440 1.00 89.56 93 LYS A C 1
ATOM 756 O O . LYS A 1 93 ? 12.175 9.894 -24.620 1.00 89.56 93 LYS A O 1
ATOM 761 N N . ASP A 1 94 ? 11.270 11.095 -22.952 1.00 87.06 94 ASP A N 1
ATOM 762 C CA . ASP A 1 94 ? 10.957 12.273 -23.768 1.00 87.06 94 ASP A CA 1
ATOM 763 C C . ASP A 1 94 ? 12.223 13.050 -24.163 1.00 87.06 94 ASP A C 1
ATOM 765 O O . ASP A 1 94 ? 12.352 13.482 -25.313 1.00 87.06 94 ASP A O 1
ATOM 769 N N . LEU A 1 95 ? 13.220 13.122 -23.273 1.00 87.06 95 LEU A N 1
ATOM 770 C CA . LEU A 1 95 ? 14.558 13.630 -23.592 1.00 87.06 95 LEU A CA 1
ATOM 771 C C . LEU A 1 95 ? 15.254 12.769 -24.663 1.00 87.06 95 LEU A C 1
ATOM 773 O O . LEU A 1 95 ? 15.783 13.300 -25.641 1.00 87.06 95 LEU A O 1
ATOM 777 N N . LEU A 1 96 ? 15.207 11.439 -24.533 1.00 81.00 96 LEU A N 1
ATOM 778 C CA . LEU A 1 96 ? 15.740 10.502 -25.532 1.00 81.00 96 LEU A CA 1
ATOM 779 C C . LEU A 1 96 ? 15.003 10.597 -26.876 1.00 81.00 96 LEU A C 1
ATOM 781 O O . LEU A 1 96 ? 15.628 10.455 -27.924 1.00 81.00 96 LEU A O 1
ATOM 785 N N . CYS A 1 97 ? 13.692 10.855 -26.873 1.00 76.12 97 CYS A N 1
ATOM 786 C CA . CYS A 1 97 ? 12.929 11.074 -28.102 1.00 76.12 97 CYS A CA 1
ATOM 787 C C . CYS A 1 97 ? 13.243 12.423 -28.759 1.00 76.12 97 CYS A C 1
ATOM 789 O O . CYS A 1 97 ? 13.322 12.482 -29.984 1.00 76.12 97 CYS A O 1
ATOM 791 N N . SER A 1 98 ? 13.482 13.469 -27.966 1.00 73.88 98 SER A N 1
ATOM 792 C CA . SER A 1 98 ? 13.858 14.802 -28.455 1.00 73.88 98 SER A CA 1
ATOM 793 C C . SER A 1 98 ? 15.266 14.819 -29.063 1.00 73.88 98 SER A C 1
ATOM 795 O O . SER A 1 98 ? 15.485 15.421 -30.111 1.00 73.88 98 SER A O 1
ATOM 797 N N . ASN A 1 99 ? 16.206 14.069 -28.479 1.00 59.97 99 ASN A N 1
ATOM 798 C CA . ASN A 1 99 ? 17.584 13.945 -28.973 1.00 59.97 99 ASN A CA 1
ATOM 799 C C . ASN A 1 99 ? 17.736 13.068 -30.236 1.00 59.97 99 ASN A C 1
ATOM 801 O O . ASN A 1 99 ? 18.851 12.863 -30.708 1.00 59.97 99 ASN A O 1
ATOM 805 N N . LYS A 1 100 ? 16.644 12.573 -30.840 1.00 57.97 100 LYS A N 1
ATOM 806 C CA . LYS A 1 100 ? 16.698 11.792 -32.096 1.00 57.97 100 LYS A CA 1
ATOM 807 C C . LYS A 1 100 ? 17.196 12.588 -33.313 1.00 57.97 100 LYS A C 1
ATOM 809 O O . LYS A 1 100 ? 17.483 11.975 -34.338 1.00 57.97 100 LYS A O 1
ATOM 814 N N . GLY A 1 101 ? 17.285 13.918 -33.219 1.00 54.97 101 GLY A N 1
ATOM 815 C CA . GLY A 1 101 ? 17.777 14.781 -34.298 1.00 54.97 101 GLY A CA 1
ATOM 816 C C . GLY A 1 101 ? 19.304 14.858 -34.419 1.00 54.97 101 GLY A C 1
ATOM 817 O O . GLY A 1 101 ? 19.815 14.933 -35.533 1.00 54.97 101 GLY A O 1
ATOM 818 N N . GLU A 1 102 ? 20.041 14.820 -33.305 1.00 56.69 102 GLU A N 1
ATOM 819 C CA . GLU A 1 102 ? 21.480 15.118 -33.284 1.00 56.69 102 GLU A CA 1
ATOM 820 C C . GLU A 1 102 ? 22.231 14.147 -32.362 1.00 56.69 102 GLU A C 1
ATOM 822 O O . GLU A 1 102 ? 22.110 14.213 -31.145 1.00 56.69 102 GLU A O 1
ATOM 827 N N . HIS A 1 103 ? 23.040 13.269 -32.970 1.00 62.03 103 HIS A N 1
ATOM 828 C CA . HIS A 1 103 ? 23.895 12.262 -32.320 1.00 62.03 103 HIS A CA 1
ATOM 829 C C . HIS A 1 103 ? 23.177 11.261 -31.392 1.00 62.03 103 HIS A C 1
ATOM 831 O O . HIS A 1 103 ? 22.929 11.573 -30.238 1.00 62.03 103 HIS A O 1
ATOM 837 N N . ASN A 1 104 ? 22.958 10.018 -31.859 1.00 58.62 104 ASN A N 1
ATOM 838 C CA . ASN A 1 104 ? 23.074 8.755 -31.084 1.00 58.62 104 ASN A CA 1
ATOM 839 C C . ASN A 1 104 ? 22.550 7.541 -31.888 1.00 58.62 104 ASN A C 1
ATOM 841 O O . ASN A 1 104 ? 21.621 6.846 -31.480 1.00 58.62 104 ASN A O 1
ATOM 845 N N . ILE A 1 105 ? 23.161 7.244 -33.042 1.00 62.66 105 ILE A N 1
ATOM 846 C CA . ILE A 1 105 ? 23.031 5.901 -33.630 1.00 62.66 105 ILE A CA 1
ATOM 847 C C . ILE A 1 105 ? 24.079 5.028 -32.938 1.00 62.66 105 ILE A C 1
ATOM 849 O O . ILE A 1 105 ? 25.251 5.049 -33.315 1.00 62.66 105 ILE A O 1
ATOM 853 N N . SER A 1 106 ? 23.672 4.291 -31.901 1.00 69.25 106 SER A N 1
ATOM 854 C CA . SER A 1 106 ? 24.520 3.253 -31.305 1.00 69.25 106 SER A CA 1
ATOM 855 C C . SER A 1 106 ? 24.987 2.290 -32.406 1.00 69.25 106 SER A C 1
ATOM 857 O O . SER A 1 106 ? 24.149 1.888 -33.220 1.00 69.25 106 SER A O 1
ATOM 859 N N . PRO A 1 107 ? 26.279 1.903 -32.456 1.00 78.62 107 PRO A N 1
ATOM 860 C CA . PRO A 1 107 ? 26.788 0.969 -33.456 1.00 78.62 107 PRO A CA 1
ATOM 861 C C . PRO A 1 107 ? 25.890 -0.272 -33.618 1.00 78.62 107 PRO A C 1
ATOM 863 O O . PRO A 1 107 ? 25.379 -0.772 -32.606 1.00 78.62 107 PRO A O 1
ATOM 866 N N . PRO A 1 108 ? 25.679 -0.785 -34.848 1.00 80.12 108 PRO A N 1
ATOM 867 C CA . PRO A 1 108 ? 24.766 -1.902 -35.116 1.00 80.12 108 PRO A CA 1
ATOM 868 C C . PRO A 1 108 ? 24.993 -3.134 -34.226 1.00 80.12 108 PRO A C 1
ATOM 870 O O . PRO A 1 108 ? 24.044 -3.832 -33.869 1.00 80.12 108 PRO A O 1
ATOM 873 N N . GLU A 1 109 ? 26.239 -3.370 -33.821 1.00 87.06 109 GLU A N 1
ATOM 874 C CA . GLU A 1 109 ? 26.666 -4.431 -32.911 1.00 87.06 109 GLU A CA 1
ATOM 875 C C . GLU A 1 109 ? 26.074 -4.267 -31.502 1.00 87.06 109 GLU A C 1
ATOM 877 O O . GLU A 1 109 ? 25.660 -5.254 -30.895 1.00 87.06 109 GLU A O 1
ATOM 882 N N . ILE A 1 110 ? 25.967 -3.031 -30.996 1.00 85.88 110 ILE A N 1
ATOM 883 C CA . ILE A 1 110 ? 25.360 -2.730 -29.690 1.00 85.88 110 ILE A CA 1
ATOM 884 C C . ILE A 1 110 ? 23.846 -2.955 -29.753 1.00 85.88 110 ILE A C 1
ATOM 886 O O . ILE A 1 110 ? 23.284 -3.603 -28.874 1.00 85.88 110 ILE A O 1
ATOM 890 N N . LEU A 1 111 ? 23.183 -2.497 -30.820 1.00 86.44 111 LEU A N 1
ATOM 891 C CA . LEU A 1 111 ? 21.746 -2.731 -31.027 1.00 86.44 111 LEU A CA 1
ATOM 892 C C . LEU A 1 111 ? 21.414 -4.220 -31.211 1.00 86.44 111 LEU A C 1
AT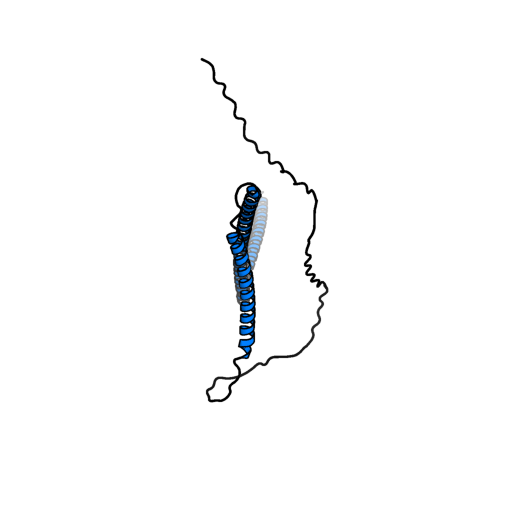OM 894 O O . LEU A 1 111 ? 20.333 -4.675 -30.833 1.00 86.44 111 LEU A O 1
ATOM 898 N N . LYS A 1 112 ? 22.338 -5.002 -31.779 1.00 93.00 112 LYS A N 1
ATOM 899 C CA . LYS A 1 112 ? 22.228 -6.462 -31.802 1.00 93.00 112 LYS A CA 1
ATOM 900 C C . LYS A 1 112 ? 22.361 -7.045 -30.391 1.00 93.00 112 LYS A C 1
ATOM 902 O O . LYS A 1 112 ? 21.479 -7.788 -29.982 1.00 93.00 112 LYS A O 1
ATOM 907 N N . LEU A 1 113 ? 23.398 -6.666 -29.641 1.00 94.19 113 LEU A N 1
ATOM 908 C CA . LEU A 1 113 ? 23.638 -7.163 -28.283 1.00 94.19 113 LEU A CA 1
ATOM 909 C C . LEU A 1 113 ? 22.484 -6.846 -27.315 1.00 94.19 113 LEU A C 1
ATOM 911 O O . LEU A 1 113 ? 22.183 -7.661 -26.448 1.00 94.19 113 LEU A O 1
ATOM 915 N N . ILE A 1 114 ? 21.822 -5.694 -27.466 1.00 91.94 114 ILE A N 1
ATOM 916 C CA . ILE A 1 114 ? 20.621 -5.344 -26.691 1.00 91.94 114 ILE A CA 1
ATOM 917 C C . ILE A 1 114 ? 19.491 -6.343 -26.982 1.00 91.94 114 ILE A C 1
ATOM 919 O O . ILE A 1 114 ? 19.014 -6.992 -26.055 1.00 91.94 114 ILE A O 1
ATOM 923 N N . ARG A 1 115 ? 19.139 -6.560 -28.258 1.00 93.69 115 ARG A N 1
ATOM 924 C CA . ARG A 1 115 ? 18.089 -7.524 -28.649 1.00 93.69 115 ARG A CA 1
ATOM 925 C C . ARG A 1 115 ? 18.412 -8.965 -28.251 1.00 93.69 115 ARG A C 1
ATOM 927 O O . ARG A 1 115 ? 17.523 -9.702 -27.828 1.00 93.69 115 ARG A O 1
ATOM 934 N N . ASP A 1 116 ? 19.675 -9.369 -28.372 1.00 95.88 116 ASP A N 1
ATOM 935 C CA . ASP A 1 116 ? 20.122 -10.702 -27.960 1.00 95.88 116 ASP A CA 1
ATOM 936 C C . ASP A 1 116 ? 19.970 -10.870 -26.428 1.00 95.88 116 ASP A C 1
ATOM 938 O O . ASP A 1 116 ? 19.497 -11.912 -25.973 1.00 95.88 116 ASP A O 1
ATOM 942 N N . ASN A 1 117 ? 20.270 -9.836 -25.626 1.00 96.31 117 ASN A N 1
ATOM 943 C CA . ASN A 1 117 ? 20.033 -9.841 -24.174 1.00 96.31 117 ASN A CA 1
ATOM 944 C C . ASN A 1 117 ? 18.543 -9.844 -23.799 1.00 96.31 117 ASN A C 1
ATOM 946 O O . ASN A 1 117 ? 18.155 -10.606 -22.917 1.00 96.31 117 ASN A O 1
ATOM 950 N N . GLU A 1 118 ? 17.703 -9.048 -24.465 1.00 96.38 118 GLU A N 1
ATOM 951 C CA . GLU A 1 118 ? 16.243 -9.049 -24.261 1.00 96.38 118 GLU A CA 1
ATOM 952 C C . GLU A 1 118 ? 15.653 -10.448 -24.515 1.00 96.38 118 GLU A C 1
ATOM 954 O O . GLU A 1 118 ? 14.892 -10.974 -23.701 1.00 96.38 118 GLU A O 1
ATOM 959 N N . SER A 1 119 ? 16.080 -11.096 -25.603 1.00 97.62 119 SER A N 1
ATOM 960 C CA . SER A 1 119 ? 15.705 -12.472 -25.946 1.00 97.62 119 SER A CA 1
ATOM 961 C C . SER A 1 119 ? 16.154 -13.488 -24.883 1.00 97.62 119 SER A C 1
ATOM 963 O O . SER A 1 119 ? 15.373 -14.350 -24.467 1.00 97.62 119 SER A O 1
ATOM 965 N N . MET A 1 120 ? 17.389 -13.367 -24.379 1.00 97.88 120 MET A N 1
ATOM 966 C CA . MET A 1 120 ? 17.887 -14.221 -23.293 1.00 97.88 120 MET A CA 1
ATOM 967 C C . MET A 1 120 ? 17.124 -14.005 -21.981 1.00 97.88 120 MET A C 1
ATOM 969 O O . MET A 1 120 ? 16.787 -14.989 -21.325 1.00 97.88 120 MET A O 1
ATOM 973 N N . ALA A 1 121 ? 16.794 -12.763 -21.615 1.00 97.69 121 ALA A N 1
ATOM 974 C CA . ALA A 1 121 ? 16.028 -12.454 -20.407 1.00 97.69 121 ALA A CA 1
ATOM 975 C C . ALA A 1 121 ? 14.624 -13.086 -20.442 1.00 97.69 121 ALA A C 1
ATOM 977 O O . ALA A 1 121 ? 14.212 -13.733 -19.478 1.00 97.69 121 ALA A O 1
ATOM 978 N N . LEU A 1 122 ? 13.928 -12.998 -21.583 1.00 97.44 122 LEU A N 1
ATOM 979 C CA . LEU A 1 122 ? 12.648 -13.686 -21.795 1.00 97.44 122 LEU A CA 1
ATOM 980 C C . LEU A 1 122 ? 12.792 -15.213 -21.687 1.00 97.44 122 LEU A C 1
ATOM 982 O O . LEU A 1 122 ? 11.943 -15.876 -21.087 1.00 97.44 122 LEU A O 1
ATOM 986 N N . LYS A 1 123 ? 13.876 -15.789 -22.225 1.00 98.19 123 LYS A N 1
ATOM 987 C CA . LYS A 1 123 ? 14.117 -17.236 -22.138 1.00 98.19 123 LYS A CA 1
ATOM 988 C C . LYS A 1 123 ? 14.439 -17.698 -20.712 1.00 98.19 123 LYS A C 1
ATOM 990 O O . LYS A 1 123 ? 13.980 -18.774 -20.333 1.00 98.19 123 LYS A O 1
ATOM 995 N N . ILE A 1 124 ? 15.174 -16.902 -19.932 1.00 98.06 124 ILE A N 1
ATOM 996 C CA . ILE A 1 124 ? 15.439 -17.159 -18.508 1.00 98.06 124 ILE A CA 1
ATOM 997 C C . ILE A 1 124 ? 14.123 -17.144 -17.728 1.00 98.06 124 ILE A C 1
ATOM 999 O O . ILE A 1 124 ? 13.792 -18.153 -17.117 1.00 98.06 124 ILE A O 1
ATOM 1003 N N . SER A 1 125 ? 13.324 -16.079 -17.849 1.00 97.88 125 SER A N 1
ATOM 1004 C CA . SER A 1 125 ? 12.034 -15.958 -17.151 1.00 97.88 125 SER A CA 1
ATOM 1005 C C . SER A 1 125 ? 11.083 -17.125 -17.460 1.00 97.88 125 SER A C 1
ATOM 1007 O O . SER A 1 125 ? 10.449 -17.684 -16.563 1.00 97.88 125 SER A O 1
ATOM 1009 N N . HIS A 1 126 ? 11.037 -17.576 -18.718 1.00 97.94 126 HIS A N 1
ATOM 1010 C CA . HIS A 1 126 ? 10.271 -18.765 -19.083 1.00 97.94 126 HIS A CA 1
ATOM 1011 C C . HIS A 1 126 ? 10.804 -20.042 -18.406 1.00 97.94 126 HIS A C 1
ATOM 1013 O O . HIS A 1 126 ? 10.014 -20.789 -17.831 1.00 97.94 126 HIS A O 1
ATOM 1019 N N . LEU A 1 127 ? 12.121 -20.276 -18.403 1.00 98.19 127 LEU A N 1
ATOM 1020 C CA . LEU A 1 127 ? 12.724 -21.434 -17.728 1.00 98.19 127 LEU A CA 1
ATOM 1021 C C . LEU A 1 127 ? 12.539 -21.394 -16.203 1.00 98.19 127 LEU A C 1
ATOM 1023 O O . LEU A 1 127 ? 12.316 -22.437 -15.595 1.00 98.19 127 LEU A O 1
ATOM 1027 N N . GLU A 1 128 ? 12.577 -20.213 -15.585 1.00 97.81 128 GLU A N 1
ATOM 1028 C CA . GLU A 1 128 ? 12.264 -20.022 -14.165 1.00 97.81 128 GLU A CA 1
ATOM 1029 C C . GLU A 1 128 ? 10.804 -20.392 -13.870 1.00 97.81 128 GLU A C 1
ATOM 1031 O O . GLU A 1 128 ? 10.541 -21.122 -12.914 1.00 97.81 128 GLU A O 1
ATOM 1036 N N . SER A 1 129 ? 9.866 -19.982 -14.733 1.00 97.56 129 SER A N 1
ATOM 1037 C CA . SER A 1 129 ? 8.448 -20.350 -14.614 1.00 97.56 129 SER A CA 1
ATOM 1038 C C . SER A 1 129 ? 8.210 -21.861 -14.772 1.00 97.56 129 SER A C 1
ATOM 1040 O O . SER A 1 129 ? 7.445 -22.455 -14.008 1.00 97.56 129 SER A O 1
ATOM 1042 N N . GLU A 1 130 ? 8.914 -22.522 -15.700 1.00 97.25 130 GLU A N 1
ATOM 1043 C CA . GLU A 1 130 ? 8.854 -23.979 -15.849 1.00 97.25 130 GLU A CA 1
ATOM 1044 C C . GLU A 1 130 ? 9.467 -24.695 -14.643 1.00 97.25 130 GLU A C 1
ATOM 1046 O O . GLU A 1 130 ? 8.895 -25.671 -14.161 1.00 97.25 130 GLU A O 1
ATOM 1051 N N . ASN A 1 131 ? 10.595 -24.206 -14.124 1.00 96.69 131 ASN A N 1
ATOM 1052 C CA . ASN A 1 131 ? 11.269 -24.791 -12.969 1.00 96.69 131 ASN A CA 1
ATOM 1053 C C . ASN A 1 131 ? 10.444 -24.638 -11.680 1.00 96.69 131 ASN A C 1
ATOM 1055 O O . ASN A 1 131 ? 10.370 -25.577 -10.889 1.00 96.69 131 ASN A O 1
ATOM 1059 N N . ALA A 1 132 ? 9.760 -23.505 -11.492 1.00 96.81 132 ALA A N 1
ATOM 1060 C CA . ALA A 1 132 ? 8.805 -23.314 -10.401 1.00 96.81 132 ALA A CA 1
ATOM 1061 C C . ALA A 1 132 ? 7.645 -24.324 -10.494 1.00 96.81 132 ALA A C 1
ATOM 1063 O O . ALA A 1 132 ? 7.383 -25.050 -9.535 1.00 96.81 132 ALA A O 1
ATOM 1064 N N . ARG A 1 133 ? 7.030 -24.461 -11.678 1.00 95.88 133 ARG A N 1
ATOM 1065 C CA . ARG A 1 133 ? 5.953 -25.434 -11.939 1.00 95.88 133 ARG A CA 1
ATOM 1066 C C . ARG A 1 133 ? 6.404 -26.889 -11.750 1.00 95.88 133 ARG A C 1
ATOM 1068 O O . ARG A 1 133 ? 5.647 -27.715 -11.249 1.00 95.88 133 ARG A O 1
ATOM 1075 N N . LEU A 1 134 ? 7.627 -27.231 -12.159 1.00 95.88 134 LEU A N 1
ATOM 1076 C CA . LEU A 1 134 ? 8.204 -28.562 -11.944 1.00 95.88 134 LEU A CA 1
ATOM 1077 C C . LEU A 1 134 ? 8.513 -28.811 -10.464 1.00 95.88 134 LEU A C 1
ATOM 1079 O O . LEU A 1 134 ? 8.280 -29.916 -9.982 1.00 95.88 134 LEU A O 1
ATOM 1083 N N . SER A 1 135 ? 8.974 -27.795 -9.734 1.00 95.12 135 SER A N 1
ATOM 1084 C CA . SER A 1 135 ? 9.210 -27.880 -8.289 1.00 95.12 135 SER A CA 1
ATOM 1085 C C . SER A 1 135 ? 7.904 -28.122 -7.526 1.00 95.12 135 SER A C 1
ATOM 1087 O O . SER A 1 135 ? 7.856 -29.005 -6.676 1.00 95.12 135 SER A O 1
ATOM 1089 N N . GLU A 1 136 ? 6.826 -27.419 -7.883 1.00 93.56 136 GLU A N 1
ATOM 1090 C CA . GLU A 1 136 ? 5.474 -27.645 -7.348 1.00 93.56 136 GLU A CA 1
ATOM 1091 C C . GLU A 1 136 ? 4.935 -29.047 -7.693 1.00 93.56 136 GLU A C 1
ATOM 1093 O O . GLU A 1 136 ? 4.347 -29.734 -6.854 1.00 93.56 136 GLU A O 1
ATOM 1098 N N . LEU A 1 137 ? 5.189 -29.534 -8.912 1.00 93.94 137 LEU A N 1
ATOM 1099 C CA . LEU A 1 137 ? 4.817 -30.895 -9.306 1.00 93.94 137 LEU A CA 1
ATOM 1100 C C . LEU A 1 137 ? 5.614 -31.965 -8.534 1.00 93.94 137 LEU A C 1
ATOM 1102 O O . LEU A 1 137 ? 5.095 -33.046 -8.260 1.00 93.94 137 LEU A O 1
ATOM 1106 N N . LEU A 1 138 ? 6.866 -31.684 -8.165 1.00 90.62 138 LEU A N 1
ATOM 1107 C CA . LEU A 1 138 ? 7.692 -32.583 -7.358 1.00 90.62 138 LEU A CA 1
ATOM 1108 C C . LEU A 1 138 ? 7.306 -32.562 -5.876 1.00 90.62 138 LEU A C 1
ATOM 1110 O O . LEU A 1 138 ? 7.304 -33.623 -5.257 1.00 90.62 138 LEU A O 1
ATOM 1114 N N . THR A 1 139 ? 6.929 -31.416 -5.301 1.00 88.75 139 THR A N 1
ATOM 1115 C CA . THR A 1 139 ? 6.435 -31.371 -3.913 1.00 88.75 139 THR A CA 1
ATOM 1116 C C . THR A 1 139 ? 5.072 -32.045 -3.780 1.00 88.75 139 THR A C 1
ATOM 1118 O O . THR A 1 139 ? 4.866 -32.806 -2.838 1.00 88.75 139 THR A O 1
ATOM 1121 N N . THR A 1 140 ? 4.166 -31.854 -4.743 1.00 84.06 140 THR A N 1
ATOM 1122 C CA . THR A 1 140 ? 2.845 -32.509 -4.742 1.00 84.06 140 THR A CA 1
ATOM 1123 C C . THR A 1 140 ? 2.923 -34.023 -4.959 1.00 84.06 140 THR A C 1
ATOM 1125 O O . THR A 1 140 ? 2.251 -34.767 -4.248 1.00 84.06 140 THR A O 1
ATOM 1128 N N . ASN A 1 141 ? 3.772 -34.512 -5.873 1.00 77.12 141 ASN A N 1
ATOM 1129 C CA . ASN A 1 141 ? 3.951 -35.957 -6.080 1.00 77.12 141 ASN A CA 1
ATOM 1130 C C . ASN A 1 141 ? 4.888 -36.620 -5.054 1.00 77.12 141 ASN A C 1
ATOM 1132 O O . ASN A 1 141 ? 4.750 -37.813 -4.792 1.00 77.12 141 ASN A O 1
ATOM 1136 N N . GLY A 1 142 ? 5.814 -35.878 -4.438 1.00 59.72 142 GLY A N 1
ATOM 1137 C CA . GLY A 1 142 ? 6.717 -36.399 -3.404 1.00 59.72 142 GLY A CA 1
ATOM 1138 C C . GLY A 1 142 ? 5.981 -36.902 -2.158 1.00 59.72 142 GLY A C 1
ATOM 1139 O O . GLY A 1 142 ? 6.388 -37.894 -1.563 1.00 59.72 142 GLY A O 1
ATOM 1140 N N . VAL A 1 143 ? 4.830 -36.302 -1.831 1.00 55.75 143 VAL A N 1
ATOM 1141 C CA . VAL A 1 143 ? 3.945 -36.736 -0.730 1.00 55.75 143 VAL A CA 1
ATOM 1142 C C . VAL A 1 143 ? 3.306 -38.117 -0.988 1.00 55.75 143 VAL A C 1
ATOM 1144 O O . VAL A 1 143 ? 2.824 -38.754 -0.056 1.00 55.75 143 VAL A O 1
ATOM 1147 N N . LEU A 1 144 ? 3.346 -38.629 -2.226 1.00 52.28 144 LEU A N 1
ATOM 1148 C CA . LEU A 1 144 ? 2.875 -39.973 -2.592 1.00 52.28 144 LEU A CA 1
ATOM 1149 C C . LEU A 1 144 ? 4.001 -41.031 -2.645 1.00 52.28 144 LEU A C 1
ATOM 1151 O O . LEU A 1 144 ? 3.718 -42.196 -2.922 1.00 52.28 144 LEU A O 1
ATOM 1155 N N . GLY A 1 145 ? 5.263 -40.654 -2.396 1.00 47.78 145 GLY A N 1
ATOM 1156 C CA . GLY A 1 145 ? 6.426 -41.547 -2.516 1.00 47.78 145 GLY A CA 1
ATOM 1157 C C . GLY A 1 145 ? 6.735 -42.406 -1.281 1.00 47.78 145 GLY A C 1
ATOM 1158 O O . GLY A 1 145 ? 7.170 -43.550 -1.420 1.00 47.78 145 GLY A O 1
ATOM 1159 N N . ASP A 1 146 ? 6.471 -41.898 -0.075 1.00 46.34 146 ASP A N 1
ATOM 1160 C CA . ASP A 1 146 ? 6.889 -42.527 1.189 1.00 46.34 146 ASP A CA 1
ATOM 1161 C C . ASP A 1 146 ? 5.862 -43.544 1.731 1.00 46.34 146 ASP A C 1
ATOM 1163 O O . ASP A 1 146 ? 5.343 -43.412 2.842 1.00 46.34 146 ASP A O 1
ATOM 1167 N N . SER A 1 147 ? 5.535 -44.591 0.956 1.00 47.44 147 SER A N 1
ATOM 1168 C CA . SER A 1 147 ? 4.667 -45.669 1.473 1.00 47.44 147 SER A CA 1
ATOM 1169 C C . SER A 1 147 ? 4.787 -47.065 0.837 1.00 47.44 147 SER A C 1
ATOM 1171 O O . SER A 1 147 ? 3.780 -47.748 0.656 1.00 47.44 147 SER A O 1
ATOM 1173 N N . VAL A 1 148 ? 6.002 -47.566 0.559 1.00 42.34 148 VAL A N 1
ATOM 1174 C CA . VAL A 1 148 ? 6.203 -49.022 0.353 1.00 42.34 148 VAL A CA 1
ATOM 1175 C C . VAL A 1 148 ? 7.524 -49.542 0.942 1.00 42.34 148 VAL A C 1
ATOM 1177 O O . VAL A 1 148 ? 8.549 -49.557 0.266 1.00 42.34 148 VAL A O 1
ATOM 1180 N N . ASN A 1 149 ? 7.478 -50.086 2.166 1.00 31.20 149 ASN A N 1
ATOM 1181 C CA . ASN A 1 149 ? 8.063 -51.409 2.454 1.00 31.20 149 ASN A CA 1
ATOM 1182 C C . ASN A 1 149 ? 7.599 -51.968 3.824 1.00 31.20 149 ASN A C 1
ATOM 1184 O O . ASN A 1 149 ? 7.689 -51.252 4.821 1.00 31.20 149 ASN A O 1
ATOM 1188 N N . PRO A 1 150 ? 7.109 -53.224 3.909 1.00 46.00 150 PRO A N 1
ATOM 1189 C CA . PRO A 1 150 ? 6.627 -53.832 5.156 1.00 46.00 150 PRO A CA 1
ATOM 1190 C C . PRO A 1 150 ? 7.631 -54.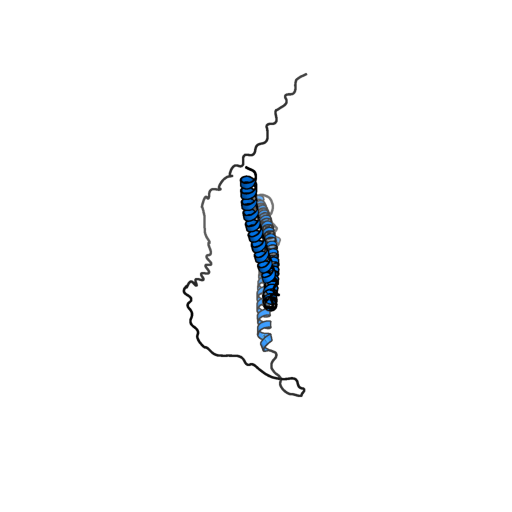803 5.821 1.00 46.00 150 PRO A C 1
ATOM 1192 O O . PRO A 1 150 ? 8.548 -55.299 5.170 1.00 46.00 150 PRO A O 1
ATOM 1195 N N . SER A 1 151 ? 7.315 -55.206 7.067 1.00 32.88 151 SER A N 1
ATOM 1196 C CA . SER A 1 151 ? 7.980 -56.214 7.947 1.00 32.88 151 SER A CA 1
ATOM 1197 C C . SER A 1 151 ? 9.033 -55.620 8.904 1.00 32.88 151 SER A C 1
ATOM 1199 O O . SER A 1 151 ? 10.107 -55.223 8.475 1.00 32.88 151 SER A O 1
ATOM 1201 N N . GLN A 1 152 ? 8.663 -55.353 10.169 1.00 32.34 152 GLN A N 1
ATOM 1202 C CA . GLN A 1 152 ? 8.853 -56.218 11.366 1.00 32.34 152 GLN A CA 1
ATOM 1203 C C . GLN A 1 152 ? 10.310 -56.214 11.898 1.00 32.34 152 GLN A C 1
ATOM 1205 O O . GLN A 1 152 ? 11.237 -56.405 11.128 1.00 32.34 152 GLN A O 1
ATOM 1210 N N . GLU A 1 153 ? 10.595 -55.988 13.192 1.00 32.28 153 GLU A N 1
ATOM 1211 C CA . GLU A 1 153 ? 9.785 -56.218 14.409 1.00 32.28 153 GLU A CA 1
ATOM 1212 C C . GLU A 1 153 ? 9.795 -55.064 15.451 1.00 32.28 153 GLU A C 1
ATOM 1214 O O . GLU A 1 153 ? 10.778 -54.350 15.594 1.00 32.28 153 GLU A O 1
ATOM 1219 N N . ASN A 1 154 ? 8.696 -54.971 16.221 1.00 34.28 154 ASN A N 1
ATOM 1220 C CA . ASN A 1 154 ? 8.547 -54.549 17.635 1.00 34.28 154 ASN A CA 1
ATOM 1221 C C . ASN A 1 154 ? 9.445 -53.411 18.200 1.00 34.28 154 ASN A C 1
ATOM 1223 O O . ASN A 1 154 ? 10.636 -53.582 18.417 1.00 34.28 154 ASN A O 1
ATOM 1227 N N . SER A 1 155 ? 8.884 -52.300 18.701 1.00 34.28 155 SER A N 1
ATOM 1228 C CA . SER A 1 155 ? 8.033 -52.354 19.904 1.00 34.28 155 SER A CA 1
ATOM 1229 C C . SER A 1 155 ? 7.122 -51.127 20.119 1.00 34.28 155 SER A C 1
ATOM 1231 O O . SER A 1 155 ? 7.586 -49.996 20.197 1.00 34.28 155 SER A O 1
ATOM 1233 N N . SER A 1 156 ? 5.826 -51.407 20.306 1.00 39.06 156 SER A N 1
ATOM 1234 C CA . SER A 1 156 ? 4.873 -50.744 21.218 1.00 39.06 156 SER A CA 1
ATOM 1235 C C . SER A 1 156 ? 4.888 -49.209 21.405 1.00 39.06 156 SER A C 1
ATOM 1237 O O . SER A 1 156 ? 5.540 -48.708 22.319 1.00 39.06 156 SER A O 1
ATOM 1239 N N . MET A 1 157 ? 3.970 -48.510 20.716 1.00 36.28 157 MET A N 1
ATOM 1240 C CA . MET A 1 157 ? 3.010 -47.560 21.334 1.00 36.28 157 MET A CA 1
ATOM 1241 C C . MET A 1 157 ? 1.900 -47.166 20.332 1.00 36.28 157 MET A C 1
ATOM 1243 O O . MET A 1 157 ? 2.079 -46.283 19.497 1.00 36.28 157 MET A O 1
ATOM 1247 N N . HIS A 1 158 ? 0.752 -47.851 20.377 1.00 38.66 158 HIS A N 1
ATOM 1248 C CA . HIS A 1 158 ? -0.407 -47.636 19.488 1.00 38.66 158 HIS A CA 1
ATOM 1249 C C . HIS A 1 158 ? -1.626 -48.436 19.991 1.00 38.66 158 HIS A C 1
ATOM 1251 O O . HIS A 1 158 ? -1.427 -49.336 20.813 1.00 38.66 158 HIS A O 1
ATOM 1257 N N . PRO A 1 159 ? -2.853 -48.239 19.452 1.00 62.25 159 PRO A N 1
ATOM 1258 C CA . PRO A 1 159 ? -3.337 -47.225 18.493 1.00 62.25 159 PRO A CA 1
ATOM 1259 C C . PRO A 1 159 ? -4.385 -46.333 19.244 1.00 62.25 159 PRO A C 1
ATOM 1261 O O . PRO A 1 159 ? -4.006 -45.896 20.329 1.00 62.25 159 PRO A O 1
ATOM 1264 N N . PRO A 1 160 ? -5.673 -46.087 18.869 1.00 50.94 160 PRO A N 1
ATOM 1265 C CA . PRO A 1 160 ? -6.365 -46.064 17.565 1.00 50.94 160 PRO A CA 1
ATOM 1266 C C . PRO A 1 160 ? -7.379 -44.905 17.304 1.00 50.94 160 PRO A C 1
ATOM 1268 O O . PRO A 1 160 ? -8.194 -44.589 18.160 1.00 50.94 160 PRO A O 1
ATOM 1271 N N . ARG A 1 161 ? -7.498 -44.515 16.016 1.00 36.78 161 ARG A N 1
ATOM 1272 C CA . ARG A 1 161 ? -8.742 -44.115 15.279 1.00 36.78 161 ARG A CA 1
ATOM 1273 C C . ARG A 1 161 ? -9.440 -42.788 15.654 1.00 36.78 161 ARG A C 1
ATOM 1275 O O . ARG A 1 161 ? -9.681 -42.508 16.812 1.00 36.78 161 ARG A O 1
ATOM 1282 N N . SER A 1 162 ? -9.861 -41.960 14.694 1.00 35.12 162 SER A N 1
ATOM 1283 C CA . SER A 1 162 ? -10.725 -42.255 13.526 1.00 35.12 162 SER A CA 1
ATOM 1284 C C . SER A 1 162 ? -10.117 -41.805 12.183 1.00 35.12 162 SER A C 1
ATOM 1286 O O . SER A 1 162 ? -9.487 -40.760 12.116 1.00 35.12 162 SER A O 1
ATOM 1288 N N . ASN A 1 163 ? -10.129 -42.624 11.123 1.00 36.34 163 ASN A N 1
ATOM 1289 C CA . ASN A 1 163 ? -11.250 -42.887 10.192 1.00 36.34 163 ASN A CA 1
ATOM 1290 C C . ASN A 1 163 ? -11.796 -41.616 9.508 1.00 36.34 163 ASN A C 1
ATOM 1292 O O . ASN A 1 163 ? -12.312 -40.734 10.184 1.00 36.34 163 ASN A O 1
ATOM 1296 N N . GLY A 1 164 ? -11.726 -41.572 8.172 1.00 34.62 164 GLY A N 1
ATOM 1297 C CA . GLY A 1 164 ? -12.320 -40.516 7.340 1.00 34.62 164 GLY A CA 1
ATOM 1298 C C . GLY A 1 164 ? -13.496 -40.999 6.477 1.00 34.62 164 GLY A C 1
ATOM 1299 O O . GLY A 1 164 ? -13.899 -42.154 6.581 1.00 34.62 164 GLY A O 1
ATOM 1300 N N . HIS A 1 165 ? -13.936 -40.105 5.582 1.00 39.03 165 HIS A N 1
ATOM 1301 C CA . HIS A 1 165 ? -14.909 -40.261 4.481 1.00 39.03 165 HIS A CA 1
ATOM 1302 C C . HIS A 1 165 ? -16.390 -40.580 4.783 1.00 39.03 165 HIS A C 1
ATOM 1304 O O . HIS A 1 165 ? -16.708 -41.551 5.458 1.00 39.03 165 HIS A O 1
ATOM 1310 N N . SER A 1 166 ? -17.257 -39.834 4.070 1.00 41.91 166 SER A N 1
ATOM 1311 C CA . SER A 1 166 ? -18.716 -40.014 3.887 1.00 41.91 166 SER A CA 1
ATOM 1312 C C . SER A 1 166 ? -19.574 -39.849 5.160 1.00 41.91 166 SER A C 1
ATOM 1314 O O . SER A 1 166 ? -19.123 -40.133 6.260 1.00 41.91 166 SER A O 1
ATOM 1316 N N . GLU A 1 167 ? -20.817 -39.360 5.116 1.00 37.25 167 GLU A N 1
ATOM 1317 C CA . GLU A 1 167 ? -21.748 -39.174 3.988 1.00 37.25 167 GLU A CA 1
ATOM 1318 C C . GLU A 1 167 ? -22.784 -38.062 4.308 1.00 37.25 167 GLU A C 1
ATOM 1320 O O . GLU A 1 167 ? -22.736 -37.452 5.376 1.00 37.25 167 GLU A O 1
ATOM 1325 N N . CYS A 1 168 ? -23.703 -37.772 3.384 1.00 44.81 168 CYS A N 1
ATOM 1326 C CA . CYS A 1 168 ? -24.638 -36.637 3.437 1.00 44.81 168 CYS A CA 1
ATOM 1327 C C . CYS A 1 168 ? -25.720 -36.719 4.539 1.00 44.81 168 CYS A C 1
ATOM 1329 O O . CYS A 1 168 ? -26.276 -37.789 4.780 1.00 44.81 168 CYS A O 1
ATOM 1331 N N . ALA A 1 169 ? -26.131 -35.564 5.082 1.00 36.75 169 ALA A N 1
ATOM 1332 C CA . ALA A 1 169 ? -27.468 -35.350 5.657 1.00 36.75 169 ALA A CA 1
ATOM 1333 C C . ALA A 1 169 ? -27.851 -33.855 5.624 1.00 36.75 169 ALA A C 1
ATOM 1335 O O . ALA A 1 169 ? -27.019 -32.994 5.909 1.00 36.75 169 ALA A O 1
ATOM 1336 N N . ASP A 1 170 ? -29.100 -33.561 5.263 1.00 43.47 170 ASP A N 1
ATOM 1337 C CA . ASP A 1 170 ? -29.588 -32.214 4.950 1.00 43.47 170 ASP A CA 1
ATOM 1338 C C . ASP A 1 170 ? -29.857 -31.316 6.170 1.00 43.47 170 ASP A C 1
ATOM 1340 O O . ASP A 1 170 ? -30.402 -31.756 7.186 1.00 43.47 170 ASP A O 1
ATOM 1344 N N . SER A 1 171 ? -29.657 -30.007 5.996 1.00 42.28 171 SER A N 1
ATOM 1345 C CA . SER A 1 171 ? -30.505 -28.995 6.637 1.00 42.28 171 SER A CA 1
ATOM 1346 C C . SER A 1 171 ? -30.664 -27.756 5.746 1.00 42.28 171 SER A C 1
ATOM 1348 O O . SER A 1 171 ? -29.740 -26.975 5.536 1.00 42.28 171 SER A O 1
ATOM 1350 N N . ASN A 1 172 ? -31.872 -27.579 5.204 1.00 46.53 172 ASN A N 1
ATOM 1351 C CA . ASN A 1 172 ? -32.245 -26.386 4.443 1.00 46.53 172 ASN A CA 1
ATOM 1352 C C . ASN A 1 172 ? -32.220 -25.138 5.338 1.00 46.53 172 ASN A C 1
ATOM 1354 O O . ASN A 1 172 ? -32.904 -25.120 6.364 1.00 46.53 172 ASN A O 1
ATOM 1358 N N . PHE A 1 173 ? -31.573 -24.063 4.884 1.00 34.50 173 PHE A N 1
ATOM 1359 C CA . PHE A 1 173 ? -32.089 -22.710 5.102 1.00 34.50 173 PHE A CA 1
ATOM 1360 C C . PHE A 1 173 ? -31.647 -21.760 3.982 1.00 34.50 173 PHE A C 1
ATOM 1362 O O . PHE A 1 173 ? -30.593 -21.948 3.378 1.00 34.50 173 PHE A O 1
ATOM 1369 N N . ASP A 1 174 ? -32.500 -20.788 3.669 1.00 39.66 174 ASP A N 1
ATOM 1370 C CA . ASP A 1 174 ? -32.521 -20.107 2.374 1.00 39.66 174 ASP A CA 1
ATOM 1371 C C . ASP A 1 174 ? -31.341 -19.154 2.118 1.00 39.66 174 ASP A C 1
ATOM 1373 O O . ASP A 1 174 ? -31.017 -18.294 2.940 1.00 39.66 174 ASP A O 1
ATOM 1377 N N . THR A 1 175 ? -30.780 -19.222 0.906 1.00 41.75 175 THR A N 1
ATOM 1378 C CA . THR A 1 175 ? -29.963 -18.145 0.325 1.00 41.75 175 THR A CA 1
ATOM 1379 C C . THR A 1 175 ? -30.595 -17.641 -0.963 1.00 41.75 175 THR A C 1
ATOM 1381 O O . THR A 1 175 ? -30.270 -18.091 -2.065 1.00 41.75 175 THR A O 1
ATOM 1384 N N . ASP A 1 176 ? -31.479 -16.663 -0.811 1.00 39.97 176 ASP A N 1
ATOM 1385 C CA . ASP A 1 176 ? -31.844 -15.761 -1.895 1.00 39.97 176 ASP A CA 1
ATOM 1386 C C . ASP A 1 176 ? -30.631 -14.854 -2.184 1.00 39.97 176 ASP A C 1
ATOM 1388 O O . ASP A 1 176 ? -30.192 -14.122 -1.297 1.00 39.97 176 ASP A O 1
ATOM 1392 N N . SER A 1 177 ? -30.055 -14.962 -3.389 1.00 40.25 177 SER A N 1
ATOM 1393 C CA . SER A 1 177 ? -29.270 -13.940 -4.121 1.00 40.25 177 SER A CA 1
ATOM 1394 C C . SER A 1 177 ? -28.227 -14.585 -5.046 1.00 40.25 177 SER A C 1
ATOM 1396 O O . SER A 1 177 ? -27.030 -14.673 -4.766 1.00 40.25 177 SER A O 1
ATOM 1398 N N . THR A 1 178 ? -28.691 -15.006 -6.219 1.00 43.38 178 THR A N 1
ATOM 1399 C CA . THR A 1 178 ? -27.838 -15.196 -7.394 1.00 43.38 178 THR A CA 1
ATOM 1400 C C . THR A 1 178 ? -27.245 -13.864 -7.860 1.00 43.38 178 THR A C 1
ATOM 1402 O O . THR A 1 178 ? -28.009 -13.029 -8.332 1.00 43.38 178 THR A O 1
ATOM 1405 N N . VAL A 1 179 ? -25.913 -13.732 -7.889 1.00 41.00 179 VAL A N 1
ATOM 1406 C CA . VAL A 1 179 ? -25.163 -13.377 -9.118 1.00 41.00 179 VAL A CA 1
ATOM 1407 C C . VAL A 1 179 ? -23.760 -13.989 -9.040 1.00 41.00 179 VAL A C 1
ATOM 1409 O O . VAL A 1 179 ? -22.906 -13.513 -8.298 1.00 41.00 179 VAL A O 1
ATOM 1412 N N . ALA A 1 180 ? -23.492 -14.990 -9.878 1.00 39.44 180 ALA A N 1
ATOM 1413 C CA . ALA A 1 180 ? -22.137 -15.309 -10.314 1.00 39.44 180 ALA A CA 1
ATOM 1414 C C . ALA A 1 180 ? -22.002 -14.849 -11.770 1.00 39.44 180 ALA A C 1
ATOM 1416 O O . ALA A 1 180 ? -22.717 -15.340 -12.641 1.00 39.44 180 ALA A O 1
ATOM 1417 N N . ALA A 1 181 ? -21.108 -13.896 -12.027 1.00 35.69 181 ALA A N 1
ATOM 1418 C CA . ALA A 1 181 ? -20.799 -13.416 -13.369 1.00 35.69 181 ALA A CA 1
ATOM 1419 C C . ALA A 1 181 ? -19.303 -13.094 -13.472 1.00 35.69 181 ALA A C 1
ATOM 1421 O O . ALA A 1 181 ? -18.884 -11.941 -13.404 1.00 35.69 181 ALA A O 1
ATOM 1422 N N . SER A 1 182 ? -18.488 -14.138 -13.634 1.00 35.31 182 SER A N 1
ATOM 1423 C CA . SER A 1 182 ? -17.124 -13.971 -14.132 1.00 35.31 182 SER A CA 1
ATOM 1424 C C . SER A 1 182 ? -17.180 -13.613 -15.613 1.00 35.31 182 SER A C 1
ATOM 1426 O O . SER A 1 182 ? -17.555 -14.447 -16.434 1.00 35.31 182 SER A O 1
ATOM 1428 N N . THR A 1 183 ? -16.751 -12.405 -15.965 1.00 38.00 183 THR A N 1
ATOM 1429 C CA . THR A 1 183 ? -16.371 -12.063 -17.340 1.00 38.00 183 THR A CA 1
ATOM 1430 C C . THR A 1 183 ? -14.952 -11.514 -17.340 1.00 38.00 183 THR A C 1
ATOM 1432 O O . THR A 1 183 ? -14.731 -10.310 -17.222 1.00 38.00 183 THR A O 1
ATOM 1435 N N . THR A 1 184 ? -13.980 -12.414 -17.480 1.00 44.09 184 THR A N 1
ATOM 1436 C CA . THR A 1 184 ? -12.648 -12.061 -17.980 1.00 44.09 184 THR A CA 1
ATOM 1437 C C . THR A 1 184 ? -12.815 -11.517 -19.395 1.00 44.09 184 THR A C 1
ATOM 1439 O O . THR A 1 184 ? -13.225 -12.254 -20.291 1.00 44.09 184 THR A O 1
ATOM 1442 N N . SER A 1 185 ? -12.547 -10.229 -19.584 1.00 32.62 185 SER A N 1
ATOM 1443 C CA . SER A 1 185 ? -12.671 -9.555 -20.876 1.00 32.62 185 SER A CA 1
ATOM 1444 C C . SER A 1 185 ? -11.315 -9.001 -21.296 1.00 32.62 185 SER A C 1
ATOM 1446 O O . SER A 1 185 ? -11.083 -7.793 -21.232 1.00 32.62 185 SER A O 1
ATOM 1448 N N . ASP A 1 186 ? -10.431 -9.893 -21.743 1.00 38.09 186 ASP A N 1
ATOM 1449 C CA . ASP A 1 186 ? -9.240 -9.511 -22.500 1.00 38.09 186 ASP A CA 1
ATOM 1450 C C . ASP A 1 186 ? -9.681 -8.899 -23.836 1.00 38.09 186 ASP A C 1
ATOM 1452 O O . ASP A 1 186 ? -10.000 -9.604 -24.794 1.00 38.09 186 ASP A O 1
ATOM 1456 N N . VAL A 1 187 ? -9.715 -7.568 -23.900 1.00 34.56 187 VAL A N 1
ATOM 1457 C CA . VAL A 1 187 ? -9.904 -6.829 -25.151 1.00 34.56 187 VAL A CA 1
ATOM 1458 C C . VAL A 1 187 ? -8.598 -6.135 -25.494 1.00 34.56 187 VAL A C 1
ATOM 1460 O O . VAL A 1 187 ? -8.241 -5.104 -24.927 1.00 34.56 187 VAL A O 1
ATOM 1463 N N . PHE A 1 188 ? -7.898 -6.701 -26.474 1.00 31.70 188 PHE A N 1
ATOM 1464 C CA . PHE A 1 188 ? -6.885 -5.972 -27.221 1.00 31.70 188 PHE A CA 1
ATOM 1465 C C . PHE A 1 188 ? -7.559 -4.793 -27.938 1.00 31.70 188 PHE A C 1
ATOM 1467 O O . PHE A 1 188 ? -8.410 -4.994 -28.806 1.00 31.70 188 PHE A O 1
ATOM 1474 N N . HIS A 1 189 ? -7.143 -3.568 -27.624 1.00 32.94 189 HIS A N 1
ATOM 1475 C CA . HIS A 1 189 ? -7.366 -2.418 -28.497 1.00 32.94 189 HIS A CA 1
ATOM 1476 C C . HIS A 1 189 ? -6.078 -2.099 -29.256 1.00 32.94 189 HIS A C 1
ATOM 1478 O O . HIS A 1 189 ? -5.166 -1.447 -28.754 1.00 32.94 189 HIS A O 1
ATOM 1484 N N . THR A 1 190 ? -6.026 -2.598 -30.487 1.00 36.34 190 THR A N 1
ATOM 1485 C CA . THR A 1 190 ? -5.160 -2.103 -31.559 1.00 36.34 190 THR A CA 1
ATOM 1486 C C . THR A 1 190 ? -5.953 -1.143 -32.445 1.00 36.34 190 THR A C 1
ATOM 1488 O O . THR A 1 190 ? -7.142 -1.387 -32.653 1.00 36.34 190 THR A O 1
ATOM 1491 N N . CYS A 1 191 ? -5.259 -0.160 -33.036 1.00 32.84 191 CYS A N 1
ATOM 1492 C CA . CYS A 1 191 ? -5.767 0.834 -34.002 1.00 32.84 191 CYS A CA 1
ATOM 1493 C C . CYS A 1 191 ? -6.683 1.926 -33.397 1.00 32.84 191 CYS A C 1
ATOM 1495 O O . CYS A 1 191 ? -7.435 1.655 -32.467 1.00 32.84 191 CYS A O 1
ATOM 1497 N N . GLU A 1 192 ? -6.704 3.175 -33.874 1.00 34.44 192 GLU A N 1
ATOM 1498 C CA . GLU A 1 192 ? -5.768 3.980 -34.694 1.00 34.44 192 GLU A CA 1
ATOM 1499 C C . GLU A 1 192 ? -6.183 5.469 -34.565 1.00 34.44 192 GLU A C 1
ATOM 1501 O O . GLU A 1 192 ? -7.270 5.741 -34.069 1.00 34.44 192 GLU A O 1
ATOM 1506 N N . GLU A 1 193 ? -5.299 6.382 -34.986 1.00 43.25 193 GLU A N 1
ATOM 1507 C CA . GLU A 1 193 ? -5.493 7.791 -35.421 1.00 43.25 193 GLU A CA 1
ATOM 1508 C C . GLU A 1 193 ? -6.549 8.749 -34.789 1.00 43.25 193 GLU A C 1
ATOM 1510 O O . GLU A 1 193 ? -7.720 8.452 -34.590 1.00 43.25 193 GLU A O 1
ATOM 1515 N N . ASP A 1 194 ? -6.099 9.999 -34.604 1.00 43.41 194 ASP A N 1
ATOM 1516 C CA . ASP A 1 194 ? -6.864 11.257 -34.536 1.00 43.41 194 ASP A CA 1
ATOM 1517 C C . ASP A 1 194 ? -8.066 11.387 -33.575 1.00 43.41 194 ASP A C 1
ATOM 1519 O O . ASP A 1 194 ? -9.238 11.262 -33.930 1.00 43.41 194 ASP A O 1
ATOM 1523 N N . GLY A 1 195 ? -7.764 11.871 -32.363 1.00 34.19 195 GLY A N 1
ATOM 1524 C CA . GLY A 1 195 ? -8.747 12.425 -31.430 1.00 34.19 195 GLY A CA 1
ATOM 1525 C C . GLY A 1 195 ? -8.157 13.541 -30.566 1.00 34.19 195 GLY A C 1
ATOM 1526 O O . GLY A 1 195 ? -7.488 13.272 -29.571 1.00 34.19 195 GLY A O 1
ATOM 1527 N N . VAL A 1 196 ? -8.420 14.802 -30.926 1.00 48.94 196 VAL A N 1
ATOM 1528 C CA . VAL A 1 196 ? -8.082 15.970 -30.092 1.00 48.94 196 VAL A CA 1
ATOM 1529 C C . VAL A 1 196 ? -8.846 15.882 -28.768 1.00 48.94 196 VAL A C 1
ATOM 1531 O O . VAL A 1 196 ? -10.074 15.941 -28.769 1.00 48.94 196 VAL A O 1
ATOM 1534 N N . LEU A 1 197 ? -8.129 15.793 -27.643 1.00 39.38 197 LEU A N 1
ATOM 1535 C CA . LEU A 1 197 ? -8.700 15.963 -26.305 1.00 39.38 197 LEU A CA 1
ATOM 1536 C C . LEU A 1 197 ? -8.116 17.209 -25.632 1.00 39.38 197 LEU A C 1
ATOM 1538 O O . LEU A 1 197 ? -6.905 17.319 -25.443 1.00 39.38 197 LEU A O 1
ATOM 1542 N N . ASP A 1 198 ? -9.000 18.133 -25.255 1.00 36.50 198 ASP A N 1
ATOM 1543 C CA . ASP A 1 198 ? -8.664 19.346 -24.511 1.00 36.50 198 ASP A CA 1
ATOM 1544 C C . ASP A 1 198 ? -8.057 19.028 -23.136 1.00 36.50 198 ASP A C 1
ATOM 1546 O O . ASP A 1 198 ? -8.646 18.309 -22.325 1.00 36.50 198 ASP A O 1
ATOM 1550 N N . CYS A 1 199 ? -6.925 19.661 -22.822 1.00 35.56 199 CYS A N 1
ATOM 1551 C CA . CYS A 1 199 ? -6.382 19.702 -21.465 1.00 35.56 199 CYS A CA 1
ATOM 1552 C C . CYS A 1 199 ? -7.156 20.722 -20.603 1.00 35.56 199 CYS A C 1
ATOM 1554 O O . CYS A 1 199 ? -7.142 21.918 -20.923 1.00 35.56 199 CYS A O 1
ATOM 1556 N N . PRO A 1 200 ? -7.746 20.332 -19.453 1.00 40.00 200 PRO A N 1
ATOM 1557 C CA . PRO A 1 200 ? -8.326 21.284 -18.510 1.00 40.00 200 PRO A CA 1
ATOM 1558 C C . PRO A 1 200 ? -7.235 22.163 -17.884 1.00 40.00 200 PRO A C 1
ATOM 1560 O O . PRO A 1 200 ? -6.495 21.757 -16.988 1.00 40.00 200 PRO A O 1
ATOM 1563 N N . THR A 1 201 ? -7.128 23.396 -18.373 1.00 39.62 201 THR A N 1
ATOM 1564 C CA . THR A 1 201 ? -6.095 24.346 -17.951 1.00 39.62 201 THR A CA 1
ATOM 1565 C C . THR A 1 201 ? -6.352 24.860 -16.529 1.00 39.62 201 THR A C 1
ATOM 1567 O O . THR A 1 201 ?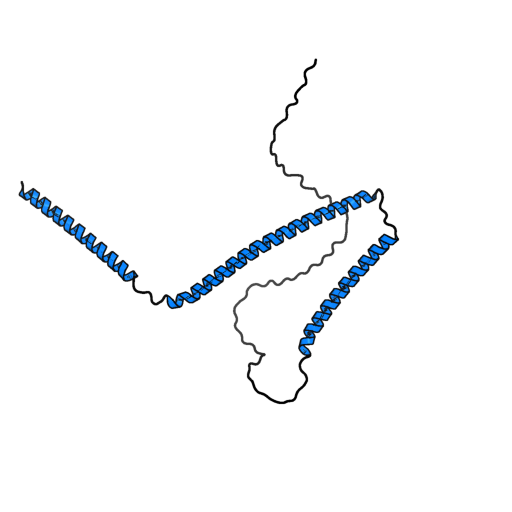 -7.443 25.335 -16.227 1.00 39.62 201 THR A O 1
ATOM 1570 N N . HIS A 1 202 ? -5.316 24.787 -15.684 1.00 37.22 202 HIS A N 1
ATOM 1571 C CA . HIS A 1 202 ? -5.096 25.513 -14.420 1.00 37.22 202 HIS A CA 1
ATOM 1572 C C . HIS A 1 202 ? -6.310 26.177 -13.736 1.00 37.22 202 HIS A C 1
ATOM 1574 O O . HIS A 1 202 ? -6.754 27.269 -14.099 1.00 37.22 202 HIS A O 1
ATOM 1580 N N . ARG A 1 203 ? -6.728 25.616 -12.594 1.00 35.84 203 ARG A N 1
ATOM 1581 C CA . ARG A 1 203 ? -7.579 26.338 -11.640 1.00 35.84 203 ARG A CA 1
ATOM 1582 C C . ARG A 1 203 ? -6.735 27.360 -10.865 1.00 35.84 203 ARG A C 1
ATOM 1584 O O . ARG A 1 203 ? -5.741 27.006 -10.241 1.00 35.84 203 ARG A O 1
ATOM 1591 N N . ASN A 1 204 ? -7.142 28.628 -10.916 1.00 35.91 204 ASN A N 1
ATOM 1592 C CA . ASN A 1 204 ? -6.457 29.743 -10.256 1.00 35.91 204 ASN A CA 1
ATOM 1593 C C . ASN A 1 204 ? -6.362 29.579 -8.729 1.00 35.91 204 ASN A C 1
ATOM 1595 O O . ASN A 1 204 ? -7.395 29.560 -8.060 1.00 35.91 204 ASN A O 1
ATOM 1599 N N . SER A 1 205 ? -5.143 29.671 -8.192 1.00 35.56 205 SER A N 1
ATOM 1600 C CA . SER A 1 205 ? -4.889 30.105 -6.813 1.00 35.56 205 SER A CA 1
ATOM 1601 C C . SER A 1 205 ? -4.167 31.450 -6.842 1.00 35.56 205 SER A C 1
ATOM 1603 O O . SER A 1 205 ? -2.948 31.525 -6.974 1.00 35.56 205 SER A O 1
ATOM 1605 N N . ARG A 1 206 ? -4.944 32.535 -6.748 1.00 40.25 206 ARG A N 1
ATOM 1606 C CA . ARG A 1 206 ? -4.415 33.861 -6.410 1.00 40.25 206 ARG A CA 1
ATOM 1607 C C . ARG A 1 206 ? -4.020 33.844 -4.936 1.00 40.25 206 ARG A C 1
ATOM 1609 O O . ARG A 1 206 ? -4.910 33.931 -4.097 1.00 40.25 206 ARG A O 1
ATOM 1616 N N . GLU A 1 207 ? -2.729 33.872 -4.639 1.00 38.41 207 GLU A N 1
ATOM 1617 C CA . GLU A 1 207 ? -2.254 34.452 -3.383 1.00 38.41 207 GLU A CA 1
ATOM 1618 C C . GLU A 1 207 ? -1.236 35.560 -3.647 1.00 38.41 207 GLU A C 1
ATOM 1620 O O . GLU A 1 207 ? -0.433 35.530 -4.580 1.00 38.41 207 GLU A O 1
ATOM 1625 N N . THR A 1 208 ? -1.382 36.622 -2.866 1.00 40.00 208 THR A N 1
ATOM 1626 C CA . THR A 1 208 ? -0.747 37.922 -3.060 1.00 40.00 208 THR A CA 1
ATOM 1627 C C . THR A 1 208 ? 0.641 37.990 -2.440 1.00 40.00 208 THR A C 1
ATOM 1629 O O . THR A 1 208 ? 0.839 37.570 -1.303 1.00 40.00 208 THR A O 1
ATOM 1632 N N . SER A 1 209 ? 1.572 38.671 -3.108 1.00 37.22 209 SER A N 1
ATOM 1633 C CA . SER A 1 209 ? 2.728 39.294 -2.451 1.00 37.22 209 SER A CA 1
ATOM 1634 C C . SER A 1 209 ? 3.103 40.616 -3.141 1.00 37.22 209 SER A C 1
ATOM 1636 O O . SER A 1 209 ? 2.809 40.781 -4.327 1.00 37.22 209 SER A O 1
ATOM 1638 N N . PRO A 1 210 ? 3.634 41.611 -2.401 1.00 41.50 210 PRO A N 1
ATOM 1639 C CA . PRO A 1 210 ? 3.475 43.015 -2.777 1.00 41.50 210 PRO A CA 1
ATOM 1640 C C . PRO A 1 210 ? 4.555 43.580 -3.714 1.00 41.50 210 PRO A C 1
ATOM 1642 O O . PRO A 1 210 ? 5.684 43.103 -3.801 1.00 41.50 210 PRO A O 1
ATOM 1645 N N . LEU A 1 211 ? 4.171 44.669 -4.385 1.00 37.19 211 LEU A N 1
ATOM 1646 C CA . LEU A 1 211 ? 4.950 45.428 -5.365 1.00 37.19 211 LEU A CA 1
ATOM 1647 C C . LEU A 1 211 ? 6.284 45.955 -4.805 1.00 37.19 211 LEU A C 1
ATOM 1649 O O . LEU A 1 211 ? 6.310 46.669 -3.801 1.00 37.19 211 LEU A O 1
ATOM 1653 N N . ARG A 1 212 ? 7.384 45.713 -5.530 1.00 39.22 212 ARG A N 1
ATOM 1654 C CA . ARG A 1 212 ? 8.656 46.431 -5.344 1.00 39.22 212 ARG A CA 1
ATOM 1655 C C . ARG A 1 212 ? 8.653 47.714 -6.181 1.00 39.22 212 ARG A C 1
ATOM 1657 O O . ARG A 1 212 ? 8.487 47.663 -7.396 1.00 39.22 212 ARG A O 1
ATOM 1664 N N . VAL A 1 213 ? 8.854 48.855 -5.527 1.00 51.97 213 VAL A N 1
ATOM 1665 C CA . VAL A 1 213 ? 8.958 50.178 -6.166 1.00 51.97 213 VAL A CA 1
ATOM 1666 C C . VAL A 1 213 ? 10.334 50.334 -6.839 1.00 51.97 213 VAL A C 1
ATOM 1668 O O . VAL A 1 213 ? 11.336 49.982 -6.213 1.00 51.97 213 VAL A O 1
ATOM 1671 N N . PRO A 1 214 ? 10.434 50.886 -8.065 1.00 43.06 214 PRO A N 1
ATOM 1672 C CA . PRO A 1 214 ? 11.721 51.228 -8.664 1.00 43.06 214 PRO A CA 1
ATOM 1673 C C . PRO A 1 214 ? 12.274 52.531 -8.063 1.00 43.06 214 PRO A C 1
ATOM 1675 O O . PRO A 1 214 ? 11.679 53.598 -8.208 1.00 43.06 214 PRO A O 1
ATOM 1678 N N . SER A 1 215 ? 13.433 52.463 -7.407 1.00 44.78 215 SER A N 1
ATOM 1679 C CA . SER A 1 215 ? 14.151 53.647 -6.922 1.00 44.78 215 SER A CA 1
ATOM 1680 C C . SER A 1 215 ? 14.920 54.324 -8.059 1.00 44.78 215 SER A C 1
ATOM 1682 O O . SER A 1 215 ? 15.872 53.755 -8.595 1.00 44.78 215 SER A O 1
ATOM 1684 N N . SER A 1 216 ? 14.534 55.549 -8.409 1.00 48.81 216 SER A N 1
ATOM 1685 C CA . SER A 1 216 ? 15.246 56.389 -9.371 1.00 48.81 216 SER A CA 1
ATOM 1686 C C . SER A 1 216 ? 16.552 56.945 -8.791 1.00 48.81 216 SER A C 1
ATOM 1688 O O . SER A 1 216 ? 16.568 57.572 -7.733 1.00 48.81 216 SER A O 1
ATOM 1690 N N . SER A 1 217 ? 17.657 56.771 -9.517 1.00 49.91 217 SER A N 1
ATOM 1691 C CA . SER A 1 217 ? 18.938 57.414 -9.198 1.00 49.91 217 SER A CA 1
ATOM 1692 C C . SER A 1 217 ? 18.910 58.903 -9.584 1.00 49.91 217 SER A C 1
ATOM 1694 O O . SER A 1 217 ? 18.565 59.215 -10.729 1.00 49.91 217 SER A O 1
ATOM 1696 N N . PRO A 1 218 ? 19.303 59.841 -8.704 1.00 55.97 218 PRO A N 1
ATOM 1697 C CA . PRO A 1 218 ? 19.479 61.238 -9.082 1.00 55.97 218 PRO A CA 1
ATOM 1698 C C . PRO A 1 218 ? 20.829 61.464 -9.779 1.00 55.97 218 PRO A C 1
ATOM 1700 O O . PRO A 1 218 ? 21.846 60.875 -9.417 1.00 55.97 218 PRO A O 1
ATOM 1703 N N . LYS A 1 219 ? 20.839 62.371 -10.761 1.00 42.62 219 LYS A N 1
ATOM 1704 C CA . LYS A 1 219 ? 22.058 62.864 -11.419 1.00 42.62 219 LYS A CA 1
ATOM 1705 C C . LYS A 1 219 ? 22.937 63.657 -10.446 1.00 42.62 219 LYS A C 1
ATOM 1707 O O . LYS A 1 219 ? 22.416 64.528 -9.745 1.00 42.62 219 LYS A O 1
ATOM 1712 N N . LYS A 1 220 ? 24.253 63.488 -10.559 1.00 49.28 220 LYS A N 1
ATOM 1713 C CA . LYS A 1 220 ? 25.240 64.578 -10.554 1.00 49.28 220 LYS A CA 1
ATOM 1714 C C . LYS A 1 220 ? 26.480 64.147 -11.325 1.00 49.28 220 LYS A C 1
ATOM 1716 O O . LYS A 1 220 ? 26.815 62.950 -11.218 1.00 49.28 220 LYS A O 1
#